Protein AF-A0A9D6VIW3-F1 (afdb_monomer_lite)

Foldseek 3Di:
DFDADPVRDDDDDFDDDAAKDKDKDWDADPVGDIDDIDPIDIDHHHPVPVPDDDDDDDDDDPPVPPRWFAWEKDFPPLEEEDEAQDKDKTKMWIDTDADFKWKWKDFQQPDDIDIDTHGDTTMDIDIDGHHDFDKGKMWMKMAGPVGHIYIDIGIYGYDYPPPPDPPPPVPVPDPDPDPPDDPPPPPPPPPPPPVVVVVVVCVVVVVVVVVVVVVVVVVVVVVVVVPDDDD

Secondary structure (DSSP, 8-state):
--PPPTTS------PPPSEEEEE----B-TTS-B-PPPPPEEEEE-GGGG--S--------------PPPPEEEESSSEEEEETTPEEEEEEEEE-SSPPEEEEEE-SSSPPPEEEEESS-EEEEEEEE-SS-EEEEEEEEEE-TT--EEEEEEEEEEEP-----------TT---------TTGGG---TT-HHHHHHHHHHHHHHHHHHHHHHHHHHHHHHHHHTS---

Radius of gyration: 35.15 Å; chains: 1; bounding box: 59×59×121 Å

Sequence (231 aa):
MTTCSSNGDFTINITLVPGENVLVAKTRDSVGQYGPDSVSVTIFLDSRAIETSQATPPQATVENKSSSKPMLIYIDPVQKGILIGQSITLDYEVDGSEPPYTIAIDWGDGTPTTLVKHDDEGDFSSSHIYDISGQRTVHISGIDSKGNRAYMQTIIVVHPQNPTGALVYASPEDNNCSEAGSTFSSYCFNSDSTLVKITEMAWPALIVATLMTVSFWVGEKMMLHQLKPRH

Structure (mmCIF, N/CA/C/O backbone):
data_AF-A0A9D6VIW3-F1
#
_entry.id   AF-A0A9D6VIW3-F1
#
loop_
_atom_site.group_PDB
_atom_site.id
_atom_site.type_symbol
_atom_site.label_atom_id
_atom_site.label_alt_id
_atom_site.label_comp_id
_atom_site.label_asym_id
_atom_site.label_entity_id
_atom_site.label_seq_id
_atom_site.pdbx_PDB_ins_code
_atom_site.Cartn_x
_atom_site.Cartn_y
_atom_site.Cartn_z
_atom_site.occupancy
_atom_site.B_iso_or_equiv
_atom_site.auth_seq_id
_atom_site.auth_comp_id
_atom_site.auth_asym_id
_atom_site.auth_atom_id
_atom_site.pdbx_PDB_model_num
ATOM 1 N N . MET A 1 1 ? -4.105 -5.165 -2.767 1.00 83.31 1 MET A N 1
ATOM 2 C CA . MET A 1 1 ? -3.498 -5.693 -4.012 1.00 83.31 1 MET A CA 1
ATOM 3 C C . MET A 1 1 ? -2.162 -6.346 -3.675 1.00 83.31 1 MET A C 1
ATOM 5 O O . MET A 1 1 ? -1.521 -5.903 -2.734 1.00 83.31 1 MET A O 1
ATOM 9 N N . THR A 1 2 ? -1.759 -7.393 -4.396 1.00 85.31 2 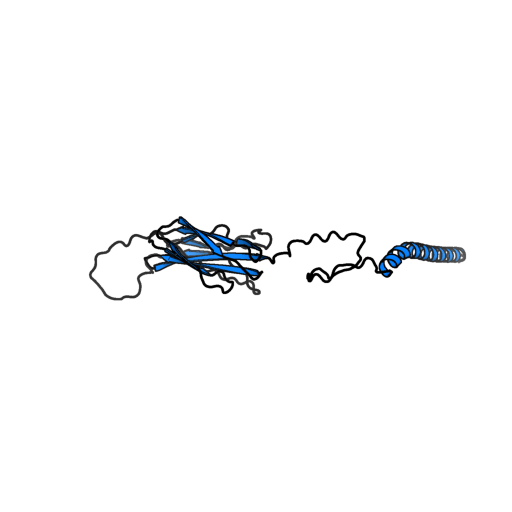THR A N 1
ATOM 10 C CA . THR A 1 2 ? -0.479 -8.098 -4.194 1.00 85.31 2 THR A CA 1
ATOM 11 C C . THR A 1 2 ? 0.044 -8.633 -5.532 1.00 85.31 2 THR A C 1
ATOM 13 O O . THR A 1 2 ? -0.717 -8.695 -6.502 1.00 85.31 2 THR A O 1
ATOM 16 N N . THR A 1 3 ? 1.326 -8.989 -5.606 1.00 85.38 3 THR A N 1
ATOM 17 C CA . THR A 1 3 ? 1.934 -9.608 -6.793 1.00 85.38 3 THR A CA 1
ATOM 18 C C . THR A 1 3 ? 1.858 -11.133 -6.709 1.00 85.38 3 THR A C 1
ATOM 20 O O . THR A 1 3 ? 1.899 -11.718 -5.628 1.00 85.38 3 THR A O 1
ATOM 23 N N . CYS A 1 4 ? 1.731 -11.796 -7.861 1.00 83.31 4 CYS A N 1
ATOM 24 C CA . CYS A 1 4 ? 1.801 -13.256 -7.924 1.00 83.31 4 CYS A CA 1
ATOM 25 C C . CYS A 1 4 ? 3.258 -13.717 -7.800 1.00 83.31 4 CYS A C 1
ATOM 27 O O . CYS A 1 4 ? 4.158 -13.138 -8.412 1.00 83.31 4 CYS A O 1
ATOM 29 N N . SER A 1 5 ? 3.482 -14.778 -7.032 1.00 83.19 5 SER A N 1
ATOM 30 C CA . SER A 1 5 ? 4.769 -15.471 -6.978 1.00 83.19 5 SER A CA 1
ATOM 31 C C . SER A 1 5 ? 5.075 -16.185 -8.301 1.00 83.19 5 SER A C 1
ATOM 33 O O . SER A 1 5 ? 4.190 -16.407 -9.130 1.00 83.19 5 SER A O 1
ATOM 35 N N . SER A 1 6 ? 6.328 -16.614 -8.488 1.00 81.94 6 SER A N 1
ATOM 36 C CA . SER A 1 6 ? 6.744 -17.410 -9.656 1.00 81.94 6 SER A CA 1
ATOM 37 C C . SER A 1 6 ? 5.972 -18.724 -9.807 1.00 81.94 6 SER A C 1
ATOM 39 O O . SER A 1 6 ? 5.895 -19.263 -10.906 1.00 81.94 6 SER A O 1
ATOM 41 N N . ASN A 1 7 ? 5.409 -19.232 -8.708 1.00 83.69 7 ASN A N 1
ATOM 42 C CA . ASN A 1 7 ? 4.642 -20.474 -8.670 1.00 83.69 7 ASN A CA 1
ATOM 43 C C . ASN A 1 7 ? 3.144 -20.252 -8.940 1.00 83.69 7 ASN A C 1
ATOM 45 O O . ASN A 1 7 ? 2.390 -21.216 -8.982 1.00 83.69 7 ASN A O 1
ATOM 49 N N . GLY A 1 8 ? 2.713 -18.999 -9.134 1.00 80.62 8 GLY A N 1
ATOM 50 C CA . GLY A 1 8 ? 1.310 -18.632 -9.349 1.00 80.62 8 GLY A CA 1
ATOM 51 C C . GLY A 1 8 ? 0.515 -18.365 -8.068 1.00 80.62 8 GLY A C 1
ATOM 52 O O . GLY A 1 8 ? -0.633 -17.938 -8.154 1.00 80.62 8 GLY A O 1
ATOM 53 N N . ASP A 1 9 ? 1.117 -18.551 -6.892 1.00 84.94 9 ASP A N 1
ATOM 54 C CA . ASP A 1 9 ? 0.465 -18.295 -5.605 1.00 84.94 9 ASP A CA 1
ATOM 55 C C . ASP A 1 9 ? 0.533 -16.812 -5.222 1.00 84.94 9 ASP A C 1
ATOM 57 O O . ASP A 1 9 ? 1.503 -16.122 -5.552 1.00 84.94 9 ASP A O 1
ATOM 61 N N . PHE A 1 10 ? -0.458 -16.333 -4.470 1.00 86.31 10 PHE A N 1
ATOM 62 C CA . PHE A 1 10 ? -0.491 -14.984 -3.911 1.00 86.31 10 PHE A CA 1
ATOM 63 C C . PHE A 1 10 ? -1.059 -14.991 -2.488 1.00 86.31 10 PHE A C 1
ATOM 65 O O . PHE A 1 10 ? -1.909 -15.813 -2.151 1.00 86.31 10 PHE A O 1
ATOM 72 N N . THR A 1 11 ? -0.625 -14.029 -1.672 1.00 85.38 11 THR A N 1
ATOM 73 C CA . THR A 1 11 ? -1.120 -13.839 -0.301 1.00 85.38 11 THR A CA 1
ATOM 74 C C . THR A 1 11 ? -1.518 -12.383 -0.104 1.00 85.38 11 THR A C 1
ATOM 76 O O . THR A 1 11 ? -0.761 -11.474 -0.456 1.00 85.38 11 THR A O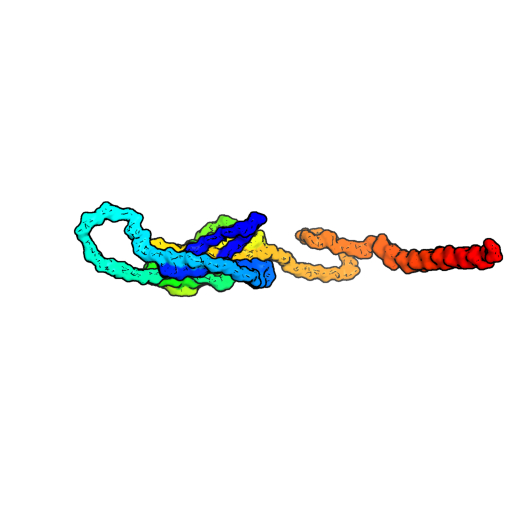 1
ATOM 79 N N . ILE A 1 12 ? -2.709 -12.167 0.453 1.00 86.56 12 ILE A N 1
ATOM 80 C CA . ILE A 1 12 ? -3.262 -10.852 0.783 1.00 86.56 12 ILE A CA 1
ATOM 81 C C . ILE A 1 12 ? -3.858 -10.904 2.187 1.00 86.56 12 ILE A C 1
ATOM 83 O O . ILE A 1 12 ? -4.547 -11.863 2.536 1.00 86.56 12 ILE A O 1
ATOM 87 N N . ASN A 1 13 ? -3.602 -9.867 2.979 1.00 85.06 13 ASN A N 1
ATOM 88 C CA . ASN A 1 13 ? -4.259 -9.700 4.269 1.00 85.06 13 ASN A CA 1
ATOM 89 C C . ASN A 1 13 ? -5.486 -8.811 4.072 1.00 85.06 13 ASN A C 1
ATOM 91 O O . ASN A 1 13 ? -5.377 -7.727 3.500 1.00 85.06 13 ASN A O 1
ATOM 95 N N . ILE A 1 14 ? -6.640 -9.275 4.547 1.00 85.25 14 ILE A N 1
ATOM 96 C CA . ILE A 1 14 ? -7.912 -8.556 4.460 1.00 85.25 14 ILE A CA 1
ATOM 97 C C . ILE A 1 14 ? -8.555 -8.466 5.840 1.00 85.25 14 ILE A C 1
ATOM 99 O O . ILE A 1 14 ? -8.425 -9.379 6.658 1.00 85.25 14 ILE A O 1
ATOM 103 N N . THR A 1 15 ? -9.274 -7.377 6.083 1.00 87.19 15 THR A N 1
ATOM 104 C CA . THR A 1 15 ? -10.152 -7.257 7.246 1.00 87.19 15 THR A CA 1
ATOM 105 C C . THR A 1 15 ? -11.528 -7.798 6.887 1.00 87.19 15 THR A C 1
ATOM 107 O O . THR A 1 15 ? -12.107 -7.405 5.878 1.00 87.19 15 THR A O 1
ATOM 110 N N . LEU A 1 16 ? -12.038 -8.713 7.710 1.00 86.19 16 LEU A N 1
ATOM 111 C CA . LEU A 1 16 ? -13.404 -9.217 7.602 1.00 86.19 16 LEU A CA 1
ATOM 112 C C . LEU A 1 16 ? -14.317 -8.401 8.512 1.00 86.19 16 LEU A C 1
ATOM 114 O O . LEU A 1 16 ? -13.936 -8.054 9.631 1.00 86.19 16 LEU A O 1
ATOM 118 N N . VAL A 1 17 ? -15.534 -8.143 8.049 1.00 86.50 17 VAL A N 1
ATOM 119 C CA . VAL A 1 17 ? -16.581 -7.513 8.856 1.00 86.50 17 VAL A CA 1
ATOM 120 C C . VAL A 1 17 ? -17.502 -8.580 9.456 1.00 86.50 17 VAL A C 1
ATOM 122 O O . VAL A 1 17 ? -17.648 -9.653 8.867 1.00 86.50 17 VAL A O 1
ATOM 125 N N . PRO A 1 18 ? -18.127 -8.349 10.625 1.00 85.06 18 PRO A N 1
ATOM 126 C CA . PRO A 1 18 ? -19.128 -9.272 11.150 1.00 85.06 18 PRO A CA 1
ATOM 127 C C . PRO A 1 18 ? -20.260 -9.524 10.148 1.00 85.06 18 PRO A C 1
ATOM 129 O O . PRO A 1 18 ? -20.746 -8.597 9.502 1.00 85.06 18 PRO A O 1
ATOM 132 N N . GLY A 1 19 ? -20.703 -10.776 10.053 1.00 86.31 19 GLY A N 1
ATOM 133 C CA . GLY A 1 19 ? -21.684 -11.220 9.068 1.00 86.31 19 GLY A CA 1
ATOM 134 C C . GLY A 1 19 ? -21.046 -11.843 7.827 1.00 86.31 19 GLY A C 1
ATOM 135 O O . GLY A 1 19 ? -19.998 -12.488 7.898 1.00 86.31 19 GLY A O 1
ATOM 136 N N . GLU A 1 20 ? -21.726 -11.713 6.690 1.00 90.56 20 GLU A N 1
ATOM 137 C CA . GLU A 1 20 ? -21.336 -12.343 5.429 1.00 90.56 20 GLU A CA 1
ATOM 138 C C . GLU A 1 20 ? -20.306 -11.496 4.666 1.00 90.56 20 GLU A C 1
ATOM 140 O O . GLU A 1 20 ? -20.560 -10.343 4.330 1.00 90.56 20 GLU A O 1
ATOM 145 N N . ASN A 1 21 ? -19.153 -12.091 4.356 1.00 90.81 21 ASN A N 1
ATOM 146 C CA . ASN A 1 21 ? -18.096 -11.501 3.540 1.00 90.81 21 ASN A CA 1
ATOM 147 C C . ASN A 1 21 ? -17.953 -12.319 2.260 1.00 90.81 21 ASN A C 1
ATOM 149 O O . ASN A 1 21 ? -17.641 -13.509 2.320 1.00 90.81 21 ASN A O 1
ATOM 153 N N . VAL A 1 22 ? -18.134 -11.688 1.104 1.00 93.44 22 VAL A N 1
ATOM 154 C CA . VAL A 1 22 ? -17.946 -12.336 -0.198 1.00 93.44 22 VAL A CA 1
ATOM 155 C C . VAL A 1 22 ? -16.615 -11.891 -0.781 1.00 93.44 22 VAL A C 1
ATOM 157 O O . VAL A 1 22 ? -16.414 -10.718 -1.086 1.00 93.44 22 VAL A O 1
ATOM 160 N N . LEU A 1 23 ? -15.694 -12.835 -0.933 1.00 91.69 23 LEU A N 1
ATOM 161 C CA . LEU A 1 23 ? -14.353 -12.587 -1.440 1.00 91.69 23 LEU A CA 1
ATOM 162 C C . LEU A 1 23 ? -14.280 -12.952 -2.918 1.00 91.69 23 LEU A C 1
ATOM 164 O O . LEU A 1 23 ? -14.568 -14.087 -3.297 1.00 91.69 23 LEU A O 1
ATOM 168 N N . VAL A 1 24 ? -13.854 -11.997 -3.740 1.00 91.81 24 VAL A N 1
ATOM 169 C CA . VAL A 1 24 ? -13.616 -12.184 -5.174 1.00 91.81 24 VAL A CA 1
ATOM 170 C C . VAL A 1 24 ? -12.212 -11.691 -5.486 1.00 91.81 24 VAL A C 1
ATOM 172 O O . VAL A 1 24 ? -11.888 -10.526 -5.255 1.00 91.81 24 VAL A O 1
ATOM 175 N N . ALA A 1 25 ? -11.368 -12.573 -6.011 1.00 89.38 25 ALA A N 1
ATOM 176 C CA . ALA A 1 25 ? -10.050 -12.196 -6.485 1.00 89.38 25 ALA A CA 1
ATOM 177 C C . ALA A 1 25 ? -10.151 -11.694 -7.928 1.00 89.38 25 ALA A C 1
ATOM 179 O O . ALA A 1 25 ? -10.784 -12.323 -8.779 1.00 89.38 25 ALA A O 1
ATOM 180 N N . LYS A 1 26 ? -9.498 -10.563 -8.199 1.00 89.19 26 LYS A N 1
ATOM 181 C CA . LYS A 1 26 ? -9.384 -9.979 -9.537 1.00 89.19 26 LYS A CA 1
ATOM 182 C C . LYS A 1 26 ? -7.920 -9.881 -9.914 1.00 89.19 26 LYS A C 1
ATOM 184 O O . LYS A 1 26 ? -7.107 -9.401 -9.124 1.00 89.19 26 LYS A O 1
ATOM 189 N N . THR A 1 27 ? -7.588 -10.320 -11.119 1.00 88.81 27 THR A N 1
ATOM 190 C CA . THR A 1 27 ? -6.246 -10.165 -11.677 1.00 88.81 27 THR A CA 1
ATOM 191 C C . THR A 1 27 ? -6.193 -8.925 -12.553 1.00 88.81 27 THR A C 1
ATOM 193 O O . THR A 1 27 ? -7.200 -8.500 -13.123 1.00 88.81 27 THR A O 1
ATOM 196 N N . ARG A 1 28 ? -5.010 -8.323 -12.643 1.00 84.81 28 ARG A N 1
ATOM 197 C CA . ARG A 1 28 ? -4.750 -7.182 -13.513 1.00 84.81 28 ARG A CA 1
ATOM 198 C C . ARG A 1 28 ? -3.424 -7.393 -14.222 1.00 84.81 28 ARG A C 1
ATOM 200 O O . ARG A 1 28 ? -2.464 -7.819 -13.581 1.00 84.81 28 ARG A O 1
ATOM 207 N N . ASP A 1 29 ? -3.379 -7.119 -15.519 1.00 82.38 29 ASP A N 1
ATOM 208 C CA . ASP A 1 29 ? -2.135 -7.171 -16.286 1.00 82.38 29 ASP A CA 1
ATOM 209 C C . ASP A 1 29 ? -1.306 -5.879 -16.142 1.00 82.38 29 ASP A C 1
ATOM 211 O O . ASP A 1 29 ? -1.707 -4.910 -15.489 1.00 82.38 29 ASP A O 1
ATOM 215 N N . SER A 1 30 ? -0.122 -5.860 -16.758 1.00 75.00 30 SER A N 1
ATOM 216 C CA . SER A 1 30 ? 0.783 -4.702 -16.756 1.00 75.00 30 SER A CA 1
ATOM 217 C C . SER A 1 30 ? 0.245 -3.489 -17.523 1.00 75.00 30 SER A C 1
ATOM 219 O O . SER A 1 30 ? 0.796 -2.398 -17.388 1.00 75.00 30 SER A O 1
ATOM 221 N N . VAL A 1 31 ? -0.822 -3.663 -18.307 1.00 77.62 31 VAL A N 1
ATOM 222 C CA . VAL A 1 31 ? -1.500 -2.611 -19.078 1.00 77.62 31 VAL A CA 1
ATOM 223 C C . VAL A 1 31 ? -2.739 -2.095 -18.325 1.00 77.62 31 VAL A C 1
ATOM 225 O O . VAL A 1 31 ? -3.428 -1.189 -18.787 1.00 77.62 31 VAL A O 1
ATOM 228 N N . GLY A 1 32 ? -3.017 -2.631 -17.133 1.00 76.81 32 GLY A N 1
ATOM 229 C CA . GLY A 1 32 ? -4.138 -2.229 -16.294 1.00 76.81 32 GLY A CA 1
ATOM 230 C C . GLY A 1 32 ? -5.476 -2.863 -16.684 1.00 76.81 32 GLY A C 1
ATOM 231 O O . GLY A 1 32 ? -6.522 -2.425 -16.192 1.00 76.81 32 GLY A O 1
ATOM 232 N N . GLN A 1 33 ? -5.471 -3.884 -17.538 1.00 85.19 33 GLN A N 1
ATOM 233 C CA . GLN A 1 33 ? -6.676 -4.605 -17.932 1.00 85.19 33 GLN A CA 1
ATOM 234 C C . GLN A 1 33 ? -7.002 -5.669 -16.886 1.00 85.19 33 GLN A C 1
ATOM 236 O O . GLN A 1 33 ? -6.121 -6.401 -16.429 1.00 85.19 33 GLN A O 1
ATOM 241 N N . TYR A 1 34 ? -8.270 -5.730 -16.481 1.00 88.44 34 TYR A N 1
ATOM 242 C CA . TYR A 1 34 ? -8.742 -6.745 -15.546 1.00 88.44 34 TYR A CA 1
ATOM 243 C C . TYR A 1 34 ? -8.974 -8.072 -16.264 1.00 88.44 34 TYR A C 1
ATOM 245 O O . TYR A 1 34 ? -9.565 -8.113 -17.344 1.00 88.44 34 TYR A O 1
ATOM 253 N N . GLY A 1 35 ? -8.516 -9.151 -15.637 1.00 87.44 35 GLY A N 1
ATOM 254 C CA . GLY A 1 35 ? -8.869 -10.506 -16.030 1.00 87.44 35 GLY A CA 1
ATOM 255 C C . GLY A 1 35 ? -10.275 -10.894 -15.556 1.00 87.44 35 GLY A C 1
ATOM 256 O O . GLY A 1 35 ? -10.969 -10.094 -14.924 1.00 87.44 35 GLY A O 1
ATOM 257 N N . PRO A 1 36 ? -10.708 -12.130 -15.847 1.00 91.94 36 PRO A N 1
ATOM 258 C CA . PRO A 1 36 ? -11.952 -12.654 -15.301 1.00 91.94 36 PRO A CA 1
ATOM 259 C C . PRO A 1 36 ? -11.899 -12.711 -13.766 1.00 91.94 36 PRO A C 1
ATOM 261 O O . PRO A 1 36 ? -10.863 -13.037 -13.181 1.00 91.94 36 PRO A O 1
ATOM 264 N N . ASP A 1 37 ? -13.032 -12.419 -13.129 1.00 93.62 37 ASP A N 1
ATOM 265 C CA . ASP A 1 37 ? -13.206 -12.557 -11.683 1.00 93.62 37 ASP A CA 1
ATOM 266 C C . ASP A 1 37 ? -13.089 -14.038 -11.269 1.00 93.62 37 ASP A C 1
ATOM 268 O O . ASP A 1 37 ? -13.501 -14.946 -11.999 1.00 93.62 37 ASP A O 1
ATOM 272 N N . SER A 1 38 ? -12.528 -14.295 -10.085 1.00 90.88 38 SER A N 1
ATOM 273 C CA . SER A 1 38 ? -12.482 -15.646 -9.526 1.00 90.88 38 SER A CA 1
ATOM 274 C C . SER A 1 38 ? -13.871 -16.153 -9.137 1.00 90.88 38 SER A C 1
ATOM 276 O O . SER A 1 38 ? -14.834 -15.396 -9.010 1.00 90.88 38 SER A O 1
ATOM 278 N N . VAL A 1 39 ? -13.955 -17.449 -8.826 1.00 92.69 39 VAL A N 1
ATOM 279 C CA . VAL A 1 39 ? -15.083 -17.964 -8.043 1.00 92.69 39 VAL A CA 1
ATOM 280 C C . VAL A 1 39 ? -15.115 -17.232 -6.699 1.00 92.69 39 VAL A C 1
ATOM 282 O O . VAL A 1 39 ? -14.066 -17.017 -6.083 1.00 92.69 39 VAL A O 1
ATOM 285 N N . SER A 1 40 ? -16.307 -16.827 -6.270 1.00 92.62 40 SER A N 1
ATOM 286 C CA . SER A 1 40 ? -16.507 -16.153 -4.994 1.00 92.62 40 SER A CA 1
ATOM 287 C C . SER A 1 40 ? -16.368 -17.130 -3.829 1.00 92.62 40 SER A C 1
ATOM 289 O O . SER A 1 40 ? -16.943 -18.220 -3.858 1.00 92.62 40 SER A O 1
ATOM 291 N N . VAL A 1 41 ? -15.667 -16.715 -2.778 1.00 92.12 41 VAL A N 1
ATOM 292 C CA . VAL A 1 41 ? -15.593 -17.441 -1.507 1.00 92.12 41 VAL A CA 1
ATOM 293 C C . VAL A 1 41 ? -16.360 -16.654 -0.457 1.00 92.12 41 VAL A C 1
ATOM 295 O O . VAL A 1 41 ? -16.012 -15.512 -0.170 1.00 92.12 41 VAL A O 1
ATOM 298 N N . THR A 1 42 ? -17.389 -17.258 0.126 1.00 92.19 42 THR A N 1
ATOM 299 C CA . THR A 1 42 ? -18.174 -16.624 1.190 1.00 92.19 42 THR A CA 1
ATOM 300 C C . THR A 1 42 ? -17.656 -17.057 2.554 1.00 92.19 42 THR A C 1
ATOM 302 O O . THR A 1 42 ? -17.564 -18.251 2.841 1.00 92.19 42 THR A O 1
ATOM 305 N N . ILE A 1 43 ? -17.336 -16.086 3.406 1.00 90.94 43 ILE A N 1
ATOM 306 C CA . ILE A 1 43 ? -16.900 -16.292 4.786 1.00 90.94 43 ILE A CA 1
ATOM 307 C C . ILE A 1 43 ? -17.889 -15.594 5.711 1.00 90.94 43 ILE A C 1
ATOM 309 O O . ILE A 1 43 ? -18.154 -14.403 5.560 1.00 90.94 43 ILE A O 1
ATOM 313 N N . PHE A 1 44 ? -18.414 -16.325 6.690 1.00 89.81 44 PHE A N 1
ATOM 314 C CA . PHE A 1 44 ? -19.275 -15.757 7.718 1.00 89.81 44 PHE A CA 1
ATOM 315 C C . PHE A 1 44 ? -18.489 -15.558 9.013 1.00 89.81 44 PHE A C 1
ATOM 317 O O . PHE A 1 44 ? -17.935 -16.518 9.551 1.00 89.81 44 PHE A O 1
ATOM 324 N N . LEU A 1 45 ? -18.442 -14.322 9.511 1.00 85.69 45 LEU A N 1
ATOM 325 C CA . LEU A 1 45 ? -17.803 -13.985 10.779 1.00 85.69 45 LEU A CA 1
ATOM 326 C C . LEU A 1 45 ? -18.869 -13.747 11.854 1.00 85.69 45 LEU A C 1
ATOM 328 O O . LEU A 1 45 ? -19.637 -12.789 11.773 1.00 85.69 45 LEU A O 1
ATOM 332 N N . ASP A 1 46 ? -18.898 -14.603 12.875 1.00 79.62 46 ASP A N 1
ATOM 333 C CA . ASP A 1 46 ? -19.779 -14.429 14.033 1.00 79.62 46 ASP A CA 1
ATOM 334 C C . ASP A 1 46 ? -19.198 -13.380 14.998 1.00 79.62 46 ASP A C 1
ATOM 336 O O . ASP A 1 46 ? -18.072 -13.510 15.484 1.00 79.62 46 ASP A O 1
ATOM 340 N N . SER A 1 47 ? -19.983 -12.347 15.309 1.00 66.12 47 SER A N 1
ATOM 341 C CA . SER A 1 47 ? -19.626 -11.292 16.264 1.00 66.12 47 SER A CA 1
ATOM 342 C C . SER A 1 47 ? -19.563 -11.777 17.716 1.00 66.12 47 SER A C 1
ATOM 344 O O . SER A 1 47 ? -19.007 -11.083 18.567 1.00 66.12 47 SER A O 1
ATOM 346 N N . ARG A 1 48 ? -20.089 -12.970 18.022 1.00 59.22 48 ARG A N 1
ATOM 347 C CA . ARG A 1 48 ? -20.109 -13.542 19.377 1.00 59.22 48 ARG A CA 1
ATOM 348 C C . ARG A 1 48 ? -18.810 -14.273 19.760 1.00 59.22 48 ARG A C 1
ATOM 350 O O . ARG A 1 48 ? -18.610 -14.572 20.933 1.00 59.22 48 ARG A O 1
ATOM 357 N N . ALA A 1 49 ? -17.908 -14.534 18.808 1.00 47.47 49 ALA A N 1
ATOM 358 C CA . ALA A 1 49 ? -16.707 -15.353 19.021 1.00 47.47 49 ALA A CA 1
ATOM 359 C C . ALA A 1 49 ? -15.452 -14.591 19.507 1.00 47.47 49 ALA A C 1
ATOM 361 O O . ALA A 1 49 ? -14.429 -15.220 19.765 1.00 47.47 49 ALA A O 1
ATOM 362 N N . ILE A 1 50 ? -15.496 -13.261 19.666 1.00 49.75 50 ILE A N 1
ATOM 363 C CA . ILE A 1 50 ? -14.335 -12.486 20.164 1.00 49.75 50 ILE A CA 1
ATOM 364 C C . ILE A 1 50 ? -14.227 -12.535 21.708 1.00 49.75 50 ILE A C 1
ATOM 366 O O . ILE A 1 50 ? -13.194 -12.194 22.279 1.00 49.75 50 ILE A O 1
ATOM 370 N N . GLU A 1 51 ? -15.238 -13.058 22.408 1.00 50.50 51 GLU A N 1
ATOM 371 C CA . GLU A 1 51 ? -15.259 -13.164 23.874 1.00 50.50 51 GLU A CA 1
ATOM 372 C C . GLU A 1 51 ? -15.006 -14.593 24.378 1.00 50.50 51 GLU A C 1
ATOM 374 O O . GLU A 1 51 ? -15.822 -15.167 25.093 1.00 50.50 51 GLU A O 1
ATOM 379 N N . THR A 1 52 ? -13.863 -15.203 24.054 1.00 41.31 52 THR A N 1
ATOM 380 C CA . THR A 1 52 ? -13.448 -16.435 24.752 1.00 41.31 52 THR A CA 1
ATOM 381 C C . THR A 1 52 ? -11.968 -16.435 25.097 1.00 41.31 52 THR A C 1
ATOM 383 O O . THR A 1 52 ? -11.149 -16.940 24.333 1.00 41.31 52 THR A O 1
ATOM 386 N N . SER A 1 53 ? -11.636 -15.904 26.281 1.00 41.78 53 SER A N 1
ATOM 387 C CA . SER A 1 53 ? -10.730 -16.537 27.260 1.00 41.78 53 SER A CA 1
ATOM 388 C C . SER A 1 53 ? -10.631 -15.704 28.546 1.00 41.78 53 SER A C 1
ATOM 390 O O . SER A 1 53 ? -9.599 -15.109 28.829 1.00 41.78 53 SER A O 1
ATOM 392 N N . GLN A 1 54 ? -11.684 -15.691 29.364 1.00 39.62 54 GLN A N 1
ATOM 393 C CA . GLN A 1 54 ? -11.522 -15.585 30.818 1.00 39.62 54 GLN A CA 1
ATOM 394 C C . GLN A 1 54 ? -12.736 -16.219 31.500 1.00 39.62 54 GLN A C 1
ATOM 396 O O . GLN A 1 54 ? -13.848 -15.702 31.473 1.00 39.62 54 GLN A O 1
ATOM 401 N N . ALA A 1 55 ? -12.515 -17.415 32.038 1.00 44.47 55 ALA A N 1
ATOM 402 C CA . ALA A 1 55 ? -13.520 -18.199 32.729 1.00 44.47 55 ALA A CA 1
ATOM 403 C C . ALA A 1 55 ? -13.689 -17.707 34.173 1.00 44.47 55 ALA A C 1
ATOM 405 O O . ALA A 1 55 ? -12.859 -18.022 35.024 1.00 44.47 55 ALA A O 1
ATOM 406 N N . THR A 1 56 ? -14.801 -17.021 34.452 1.00 35.41 56 THR A N 1
ATOM 407 C CA . THR A 1 56 ? -15.397 -16.944 35.799 1.00 35.41 56 THR A CA 1
ATOM 408 C C . THR A 1 56 ? -16.888 -16.568 35.715 1.00 35.41 56 THR A C 1
ATOM 410 O O . THR A 1 56 ? -17.206 -15.548 35.109 1.00 35.41 56 THR A O 1
ATOM 413 N N . PRO A 1 57 ? -17.825 -17.327 36.323 1.00 51.06 57 PRO A N 1
ATOM 414 C CA . PRO A 1 57 ? -19.225 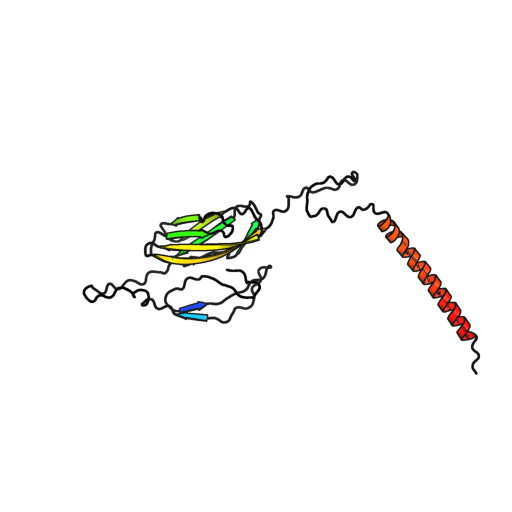-16.907 36.480 1.00 51.06 57 PRO A CA 1
ATOM 415 C C . PRO A 1 57 ? -19.575 -16.548 37.946 1.00 51.06 57 PRO A C 1
ATOM 417 O O . PRO A 1 57 ? -18.902 -17.033 38.857 1.00 51.06 57 PRO A O 1
ATOM 420 N N . PRO A 1 58 ? -20.711 -15.873 38.236 1.00 58.94 58 PRO A N 1
ATOM 421 C CA . PRO A 1 58 ? -21.417 -14.870 37.432 1.00 58.94 58 PRO A CA 1
ATOM 422 C C . PRO A 1 58 ? -21.931 -13.689 38.293 1.00 58.94 58 PRO A C 1
ATOM 424 O O . PRO A 1 58 ? -22.776 -13.892 39.159 1.00 58.94 58 PRO A O 1
ATOM 427 N N . GLN A 1 59 ? -21.533 -12.442 38.019 1.00 40.97 59 GLN A N 1
ATOM 428 C CA . GLN A 1 59 ? -22.373 -11.286 38.378 1.00 40.97 59 GLN A CA 1
ATOM 429 C C . GLN A 1 59 ? -21.948 -10.022 37.627 1.00 40.97 59 GLN A C 1
ATOM 431 O O . GLN A 1 59 ? -21.113 -9.265 38.104 1.00 40.97 59 GLN A O 1
ATOM 436 N N . ALA A 1 60 ? -22.539 -9.777 36.461 1.00 41.72 60 ALA A N 1
ATOM 437 C CA . ALA A 1 60 ? -22.689 -8.430 35.922 1.00 41.72 60 ALA A CA 1
ATOM 438 C C . ALA A 1 60 ? -23.749 -8.451 34.821 1.00 41.72 60 ALA A C 1
ATOM 440 O O . ALA A 1 60 ? -23.835 -9.383 34.025 1.00 41.72 60 ALA A O 1
ATOM 441 N N . THR A 1 61 ? -24.584 -7.425 34.862 1.00 38.59 61 THR A N 1
ATOM 442 C CA . THR A 1 61 ? -25.573 -7.009 33.874 1.00 38.59 61 THR A CA 1
ATOM 443 C C . THR A 1 61 ? -25.138 -7.273 32.437 1.00 38.59 61 THR A C 1
ATOM 445 O O . THR A 1 61 ? -24.019 -6.951 32.052 1.00 38.59 61 THR A O 1
ATOM 448 N N . VAL A 1 62 ? -26.061 -7.815 31.640 1.00 39.88 62 VAL A N 1
ATOM 449 C CA . VAL A 1 62 ? -25.955 -7.877 30.181 1.00 39.88 62 VAL A CA 1
ATOM 450 C C . VAL A 1 62 ? -25.982 -6.438 29.660 1.00 39.88 62 VAL A C 1
ATOM 452 O O . VAL A 1 62 ? -27.032 -5.918 29.292 1.00 39.88 62 VAL A O 1
ATOM 455 N N . GLU A 1 63 ? -24.838 -5.756 29.687 1.00 43.44 63 GLU A N 1
ATOM 456 C CA . GLU A 1 63 ? -24.620 -4.627 28.798 1.00 43.44 63 GLU A CA 1
ATOM 457 C C . GLU A 1 63 ? -24.558 -5.215 27.397 1.00 43.44 63 GLU A C 1
ATOM 459 O O . GLU A 1 63 ? -23.636 -5.942 27.029 1.00 43.44 63 GLU A O 1
ATOM 464 N N . ASN A 1 64 ? -25.622 -4.967 26.642 1.00 43.84 64 ASN A N 1
ATOM 465 C CA . ASN A 1 64 ? -25.696 -5.258 25.228 1.00 43.84 64 ASN A CA 1
ATOM 466 C C . ASN A 1 64 ? -24.612 -4.411 24.548 1.00 43.84 64 ASN A C 1
ATOM 468 O O . ASN A 1 64 ? -24.852 -3.250 24.217 1.00 43.84 64 ASN A O 1
ATOM 472 N N . LYS A 1 65 ? -23.393 -4.957 24.450 1.00 49.06 65 LYS A N 1
ATOM 473 C CA . LYS A 1 65 ? -22.243 -4.326 23.807 1.00 49.06 65 LYS A CA 1
ATOM 474 C C . LYS A 1 65 ? -22.644 -4.060 22.366 1.00 49.06 65 LYS A C 1
ATOM 476 O O . LYS A 1 65 ? -22.722 -4.975 21.548 1.00 49.06 65 LYS A O 1
ATOM 481 N N . SER A 1 66 ? -23.016 -2.805 22.126 1.00 49.75 66 SER A N 1
ATOM 482 C CA . SER A 1 66 ? -23.434 -2.292 20.833 1.00 49.75 66 SER A CA 1
ATOM 483 C C . SER A 1 66 ? -22.429 -2.767 19.798 1.00 49.75 66 SER A C 1
ATOM 485 O O . SER A 1 66 ? -21.229 -2.589 19.991 1.00 49.75 66 SER A O 1
ATOM 487 N N . SER A 1 67 ? -22.925 -3.413 18.745 1.00 56.56 67 SER A N 1
ATOM 488 C CA . SER A 1 67 ? -22.137 -3.802 17.581 1.00 56.56 67 SER A CA 1
ATOM 489 C C . SER A 1 67 ? -21.455 -2.547 17.035 1.00 56.56 67 SER A C 1
ATOM 491 O O . SER A 1 67 ? -22.081 -1.773 16.315 1.00 56.56 67 SER A O 1
ATOM 493 N N . SER A 1 68 ? -20.214 -2.292 17.451 1.00 70.00 68 SER A N 1
ATOM 494 C CA . SER A 1 68 ? -19.441 -1.135 17.013 1.00 70.00 68 SER A CA 1
ATOM 495 C C . SER A 1 68 ? -19.125 -1.312 15.533 1.00 70.00 68 SER A C 1
ATOM 497 O O . SER A 1 68 ? -18.801 -2.420 15.095 1.00 70.00 68 SER A O 1
ATOM 499 N N . LYS A 1 69 ? -19.245 -0.233 14.758 1.00 83.31 69 LYS A N 1
ATOM 500 C CA . LYS A 1 69 ? -18.866 -0.209 13.343 1.00 83.31 69 LYS A CA 1
ATOM 501 C C . LYS A 1 69 ? -17.417 -0.716 13.230 1.00 83.31 69 LYS A C 1
ATOM 503 O O . LYS A 1 69 ? -16.562 -0.205 13.958 1.00 83.31 69 LYS A O 1
ATOM 508 N N . PRO A 1 70 ? -17.130 -1.739 12.404 1.00 86.06 70 PRO A N 1
ATOM 509 C CA . PRO A 1 70 ? -15.772 -2.250 12.269 1.00 86.06 70 PRO A CA 1
ATOM 510 C C . PRO A 1 70 ? -14.862 -1.169 11.681 1.00 86.06 70 PRO A C 1
ATOM 512 O O . PRO A 1 70 ? -15.310 -0.362 10.871 1.00 86.06 70 PRO A O 1
ATOM 515 N N . MET A 1 71 ? -13.587 -1.177 12.072 1.00 90.94 71 MET A N 1
ATOM 516 C CA . MET A 1 71 ? -12.585 -0.314 11.455 1.00 90.94 71 MET A CA 1
ATOM 517 C C . MET A 1 71 ? -12.245 -0.842 10.059 1.00 90.94 71 MET A C 1
ATOM 519 O O . MET A 1 71 ? -11.870 -2.008 9.905 1.00 90.94 71 MET A O 1
ATOM 523 N N . LEU A 1 72 ? -12.331 0.023 9.058 1.00 93.69 72 LEU A N 1
ATOM 524 C CA . LEU A 1 72 ? -11.955 -0.239 7.678 1.00 93.69 72 LEU A CA 1
ATOM 525 C C . LEU A 1 72 ? -11.015 0.863 7.190 1.00 93.69 72 LEU A C 1
ATOM 527 O O . LEU A 1 72 ? -11.018 1.988 7.688 1.00 93.69 72 LEU A O 1
ATOM 531 N N . ILE A 1 73 ? -10.161 0.501 6.240 1.00 95.12 73 ILE A N 1
ATOM 532 C CA . ILE A 1 73 ? -9.285 1.437 5.541 1.00 95.12 73 ILE A CA 1
ATOM 533 C C . ILE A 1 73 ? -9.577 1.253 4.062 1.00 95.12 73 ILE A C 1
ATOM 535 O O . ILE A 1 73 ? -9.593 0.110 3.595 1.00 95.12 73 ILE A O 1
ATOM 539 N N . TYR A 1 74 ? -9.801 2.350 3.347 1.00 94.38 74 TYR A N 1
ATOM 540 C CA . TYR A 1 74 ? -10.002 2.352 1.903 1.00 94.38 74 TYR A CA 1
ATOM 541 C C . TYR A 1 74 ? -8.878 3.102 1.194 1.00 94.38 74 TYR A C 1
ATOM 543 O O . TYR A 1 74 ? -8.271 4.017 1.746 1.00 94.38 74 TYR A O 1
ATOM 551 N N . ILE A 1 75 ? -8.584 2.690 -0.038 1.00 93.94 75 ILE A N 1
ATOM 552 C CA . ILE A 1 75 ? -7.582 3.329 -0.889 1.00 93.94 75 ILE A CA 1
ATOM 553 C C . ILE A 1 75 ? -8.060 3.344 -2.331 1.00 93.94 75 ILE A C 1
ATOM 555 O O . ILE A 1 75 ? -8.486 2.317 -2.868 1.00 93.94 75 ILE A O 1
ATOM 559 N N . ASP A 1 76 ? -7.912 4.495 -2.970 1.00 88.50 76 ASP A N 1
ATOM 560 C CA . ASP A 1 76 ? -8.127 4.672 -4.398 1.00 88.50 76 ASP A CA 1
ATOM 561 C C . ASP A 1 76 ? -7.089 5.677 -4.932 1.00 88.50 76 ASP A C 1
ATOM 563 O O . ASP A 1 76 ? -7.016 6.798 -4.429 1.00 88.50 76 ASP A O 1
ATOM 567 N N . PRO A 1 77 ? -6.236 5.315 -5.909 1.00 88.12 77 PRO A N 1
ATOM 568 C CA . PRO A 1 77 ? -6.150 4.030 -6.601 1.00 88.12 77 PRO A CA 1
ATOM 569 C C . PRO A 1 77 ? -5.370 2.952 -5.834 1.00 88.12 77 PRO A C 1
ATOM 571 O O . PRO A 1 77 ? -4.364 3.206 -5.174 1.00 88.12 77 PRO A O 1
ATOM 574 N N . VAL A 1 78 ? -5.760 1.689 -6.042 1.00 86.06 78 VAL A N 1
ATOM 575 C CA . VAL A 1 78 ? -5.078 0.489 -5.500 1.00 86.06 78 VAL A CA 1
ATOM 576 C C . VAL A 1 78 ? -3.712 0.186 -6.145 1.00 86.06 78 VAL A C 1
ATOM 578 O O . VAL A 1 78 ? -3.059 -0.798 -5.788 1.00 86.06 78 VAL A O 1
ATOM 581 N N . GLN A 1 79 ? -3.299 0.996 -7.125 1.00 89.06 79 GLN A N 1
ATOM 582 C CA . GLN A 1 79 ? -1.991 0.945 -7.770 1.00 89.06 79 GLN A CA 1
ATOM 583 C C . GLN A 1 79 ? -1.611 2.329 -8.304 1.00 89.06 79 GLN A C 1
ATOM 585 O O . GLN A 1 79 ? -2.420 2.977 -8.970 1.00 89.06 79 GLN A O 1
ATOM 590 N N . LYS A 1 80 ? -0.363 2.762 -8.087 1.00 90.50 80 LYS A N 1
ATOM 591 C CA . LYS A 1 80 ? 0.135 4.058 -8.582 1.00 90.50 80 LYS A CA 1
ATOM 592 C C . LYS A 1 80 ? 1.558 3.944 -9.126 1.00 90.50 80 LYS A C 1
ATOM 594 O O . LYS A 1 80 ? 2.377 3.202 -8.591 1.00 90.50 80 LYS A O 1
ATOM 599 N N . GLY A 1 81 ? 1.839 4.655 -10.216 1.00 90.44 81 GLY A N 1
ATOM 600 C CA . GLY A 1 81 ? 3.154 4.695 -10.858 1.00 90.44 81 GLY A CA 1
ATOM 601 C C . GLY A 1 81 ? 3.842 6.041 -10.644 1.00 90.44 81 GLY A C 1
ATOM 602 O O . GLY A 1 81 ? 3.195 7.075 -10.796 1.00 90.44 81 GLY A O 1
ATOM 603 N N . ILE A 1 82 ? 5.134 6.028 -10.312 1.00 93.06 82 ILE A N 1
ATOM 604 C CA . ILE A 1 82 ? 5.960 7.234 -10.120 1.00 93.06 82 ILE A CA 1
ATOM 605 C C . ILE A 1 82 ? 7.362 7.053 -10.714 1.00 93.06 82 ILE A C 1
ATOM 607 O O . ILE A 1 82 ? 7.743 5.940 -11.089 1.00 93.06 82 ILE A O 1
ATOM 611 N N . LEU A 1 83 ? 8.137 8.136 -10.773 1.00 93.38 83 LEU A N 1
ATOM 612 C CA . LEU A 1 83 ? 9.577 8.111 -11.059 1.00 93.38 83 LEU A CA 1
ATOM 613 C C . LEU A 1 83 ? 10.395 8.101 -9.756 1.00 93.38 83 LEU A C 1
ATOM 615 O O . LEU A 1 83 ? 9.928 8.598 -8.731 1.00 93.38 83 LEU A O 1
ATOM 619 N N . ILE A 1 84 ? 11.625 7.573 -9.782 1.00 93.81 84 ILE A N 1
ATOM 620 C CA . ILE A 1 84 ? 12.544 7.699 -8.633 1.00 93.81 84 ILE A CA 1
ATOM 621 C C . ILE A 1 84 ? 12.772 9.172 -8.267 1.00 93.81 84 ILE A C 1
ATOM 623 O O . ILE A 1 84 ? 12.833 10.035 -9.143 1.00 93.81 84 ILE A O 1
ATOM 627 N N . GLY A 1 85 ? 12.881 9.459 -6.970 1.00 90.94 85 GLY A N 1
ATOM 628 C CA . GLY A 1 85 ? 13.027 10.823 -6.450 1.00 90.94 85 GLY A CA 1
ATOM 629 C C . GLY A 1 85 ? 11.750 11.677 -6.496 1.00 90.94 85 GLY A C 1
ATOM 630 O O . GLY A 1 85 ? 11.740 12.780 -5.951 1.00 90.94 85 GLY A O 1
ATOM 631 N N . GLN A 1 86 ? 10.659 11.192 -7.101 1.00 92.94 86 GLN A N 1
ATOM 632 C CA . GLN A 1 86 ? 9.357 11.854 -7.042 1.00 92.94 86 GLN A CA 1
ATOM 633 C C . GLN A 1 86 ? 8.674 11.560 -5.699 1.00 92.94 86 GLN A C 1
ATOM 635 O O . GLN A 1 86 ? 8.620 10.410 -5.263 1.00 92.94 86 GLN A O 1
ATOM 640 N N . SER A 1 87 ? 8.102 12.593 -5.072 1.00 94.19 87 SER A N 1
ATOM 641 C CA . SER A 1 87 ? 7.240 12.416 -3.899 1.00 94.19 87 SER A CA 1
ATOM 642 C C . SER A 1 87 ? 5.909 11.796 -4.314 1.00 94.19 87 SER A C 1
ATOM 644 O O . SER A 1 87 ? 5.172 12.366 -5.124 1.00 94.19 87 SER A O 1
ATOM 646 N N . ILE A 1 88 ? 5.611 10.618 -3.775 1.00 94.69 88 ILE A N 1
ATOM 647 C CA . ILE A 1 88 ? 4.313 9.966 -3.891 1.00 94.69 88 ILE A CA 1
ATOM 648 C C . ILE A 1 88 ? 3.431 10.406 -2.731 1.00 94.69 88 ILE A C 1
ATOM 650 O O . ILE A 1 88 ? 3.830 10.283 -1.582 1.00 94.69 88 ILE A O 1
ATOM 654 N N . THR A 1 89 ? 2.215 10.854 -3.032 1.00 95.62 89 THR A N 1
ATOM 655 C CA . THR A 1 89 ? 1.147 11.024 -2.040 1.00 95.62 89 THR A CA 1
ATOM 656 C C . THR A 1 89 ? 0.187 9.845 -2.127 1.00 95.62 89 THR A C 1
ATOM 658 O O . THR A 1 89 ? -0.285 9.495 -3.217 1.00 95.62 89 THR A O 1
ATOM 661 N N . LEU A 1 90 ? -0.032 9.218 -0.980 1.00 95.44 90 LEU A N 1
ATOM 662 C CA . LEU A 1 90 ? -0.933 8.106 -0.755 1.00 95.44 90 LEU A CA 1
ATOM 663 C C . LEU A 1 90 ? -2.178 8.629 -0.048 1.00 95.44 90 LEU A C 1
ATOM 665 O O . LEU A 1 90 ? -2.076 9.044 1.105 1.00 95.44 90 LEU A O 1
ATOM 669 N N . ASP A 1 91 ? -3.311 8.593 -0.735 1.00 96.25 91 ASP A N 1
ATOM 670 C CA . ASP A 1 91 ? -4.605 9.018 -0.207 1.00 96.25 91 ASP A CA 1
ATOM 671 C C . ASP A 1 91 ? -5.352 7.784 0.308 1.00 96.25 91 ASP A C 1
ATOM 673 O O . ASP A 1 91 ? -5.411 6.765 -0.382 1.00 96.25 91 ASP A O 1
ATOM 677 N N . TYR A 1 92 ? -5.857 7.841 1.537 1.00 96.25 92 TYR A N 1
ATOM 678 C CA . TYR A 1 92 ? -6.580 6.741 2.168 1.00 96.25 92 TYR A CA 1
ATOM 679 C C . TYR A 1 92 ? -7.699 7.267 3.064 1.00 96.25 92 TYR A C 1
ATOM 681 O O . TYR A 1 92 ? -7.557 8.301 3.711 1.00 96.25 92 TYR A O 1
ATOM 689 N N . GLU A 1 93 ? -8.787 6.515 3.137 1.00 97.12 93 GLU A N 1
ATOM 690 C CA . GLU A 1 93 ? -9.928 6.801 4.002 1.00 97.12 93 GLU A CA 1
ATOM 691 C C . GLU A 1 93 ? -9.885 5.859 5.205 1.00 97.12 93 GLU A C 1
ATOM 693 O O . GLU A 1 93 ? -9.633 4.659 5.058 1.00 97.12 93 GLU A O 1
ATOM 698 N N . VAL A 1 94 ? -10.111 6.394 6.400 1.00 96.50 94 VAL A N 1
ATOM 699 C CA . VAL A 1 94 ? -10.290 5.613 7.626 1.00 96.50 94 VAL A CA 1
ATOM 700 C C . VAL A 1 94 ? -11.750 5.697 8.024 1.00 96.50 94 VAL A C 1
ATOM 702 O O . VAL A 1 94 ? -12.254 6.792 8.245 1.00 96.50 94 VAL A O 1
ATOM 705 N N . ASP A 1 95 ? -12.394 4.545 8.164 1.00 94.38 95 ASP A N 1
ATOM 706 C CA . ASP A 1 95 ? -13.816 4.421 8.473 1.00 94.38 95 ASP A CA 1
ATOM 707 C C . ASP A 1 95 ? -13.990 3.585 9.748 1.00 94.38 95 ASP A C 1
ATOM 709 O O . ASP A 1 95 ? -13.510 2.452 9.817 1.00 94.38 95 ASP A O 1
ATOM 713 N N . GLY A 1 96 ? -14.632 4.117 10.792 1.00 89.94 96 GLY A N 1
ATOM 714 C CA . GLY A 1 96 ? -14.753 3.408 12.073 1.00 89.94 96 GLY A CA 1
ATOM 715 C C . GLY A 1 96 ? -15.491 4.200 13.152 1.00 89.94 96 GLY A C 1
ATOM 716 O O . GLY A 1 96 ? -15.675 5.405 13.036 1.00 89.94 96 GLY A O 1
ATOM 717 N N . SER A 1 97 ? -15.916 3.553 14.244 1.00 85.19 97 SER A N 1
ATOM 718 C CA . SER A 1 97 ? -16.674 4.242 15.312 1.00 85.19 97 SER A CA 1
ATOM 719 C C . SER A 1 97 ? -15.902 4.581 16.590 1.00 85.19 97 SER A C 1
ATOM 721 O O . SER A 1 97 ? -16.487 5.181 17.486 1.00 85.19 97 SER A O 1
ATOM 723 N N . GLU A 1 98 ? -14.642 4.169 16.735 1.00 89.38 98 GLU A N 1
ATOM 724 C CA . GLU A 1 98 ? -13.928 4.179 18.028 1.00 89.38 98 GLU A CA 1
ATOM 725 C C . GLU A 1 98 ? -12.583 4.936 17.969 1.00 89.38 98 GLU A C 1
ATOM 727 O O . GLU A 1 98 ? -11.526 4.348 18.236 1.00 89.38 98 GLU A O 1
ATOM 732 N N . PRO A 1 99 ? -12.578 6.244 17.650 1.00 90.38 99 PRO A N 1
ATOM 733 C CA . PRO A 1 99 ? -11.352 7.034 17.630 1.00 90.38 99 PRO A CA 1
ATOM 734 C C . PRO A 1 99 ? -10.669 7.093 19.014 1.00 90.38 99 PRO A C 1
ATOM 736 O O . PRO A 1 99 ? -11.316 6.893 20.047 1.00 90.38 99 PRO A O 1
ATOM 739 N N . PRO A 1 100 ? -9.364 7.414 19.085 1.00 95.19 100 PRO A N 1
ATOM 740 C CA . PRO A 1 100 ? -8.483 7.736 17.962 1.00 95.19 100 PRO A CA 1
ATOM 741 C C . PRO A 1 100 ? -7.989 6.508 17.187 1.00 95.19 100 PRO A C 1
ATOM 743 O O . PRO A 1 100 ? -7.859 5.414 17.737 1.00 95.19 100 PRO A O 1
ATOM 746 N N . TYR A 1 101 ? -7.617 6.734 15.928 1.00 96.12 101 TYR A N 1
ATOM 747 C CA . TYR A 1 101 ? -7.004 5.752 15.038 1.00 96.12 101 TYR A CA 1
ATOM 748 C C . TYR A 1 101 ? -5.496 5.960 14.953 1.00 96.12 101 TYR A C 1
ATOM 750 O O . TYR A 1 101 ? -5.018 7.081 14.803 1.00 96.12 101 TYR A O 1
ATOM 758 N N . THR A 1 102 ? -4.730 4.875 15.015 1.00 97.12 102 THR A N 1
ATOM 759 C CA . THR A 1 102 ? -3.290 4.880 14.729 1.00 97.12 102 THR A CA 1
ATOM 760 C C . THR A 1 102 ? -3.033 4.075 13.467 1.00 97.12 102 THR A C 1
ATOM 762 O O . THR A 1 102 ? -3.294 2.873 13.443 1.00 97.12 102 THR A O 1
ATOM 765 N N . ILE A 1 103 ? -2.515 4.734 12.433 1.00 97.62 103 ILE A N 1
ATOM 766 C CA . ILE A 1 103 ? -2.209 4.157 11.125 1.00 97.62 103 ILE A CA 1
ATOM 767 C C . ILE A 1 103 ? -0.697 3.977 10.989 1.00 97.62 103 ILE A C 1
ATOM 769 O O . ILE A 1 103 ? 0.075 4.902 11.235 1.00 97.62 103 ILE A O 1
ATOM 773 N N . ALA A 1 104 ? -0.285 2.780 10.587 1.00 97.69 104 ALA A N 1
ATOM 774 C CA . ALA A 1 104 ? 1.084 2.406 10.279 1.00 97.69 104 ALA A CA 1
ATOM 775 C C . ALA A 1 104 ? 1.207 2.076 8.788 1.00 97.69 104 ALA A C 1
ATOM 777 O O . ALA A 1 104 ? 0.501 1.196 8.291 1.00 97.69 104 ALA A O 1
ATOM 778 N N . ILE A 1 105 ? 2.111 2.770 8.096 1.00 97.88 105 ILE A N 1
ATOM 779 C CA . ILE A 1 105 ? 2.371 2.622 6.661 1.00 97.88 105 ILE A CA 1
ATOM 780 C C . ILE A 1 105 ? 3.807 2.134 6.474 1.00 97.88 105 ILE A C 1
ATOM 782 O O . ILE A 1 105 ? 4.764 2.863 6.743 1.00 97.88 105 ILE A O 1
ATOM 786 N N . ASP A 1 106 ? 3.955 0.890 6.031 1.00 97.19 106 ASP A N 1
ATOM 787 C CA . ASP A 1 106 ? 5.219 0.317 5.574 1.00 97.19 106 ASP A CA 1
ATOM 788 C C . ASP A 1 106 ? 5.303 0.447 4.050 1.00 97.19 106 ASP A C 1
ATOM 790 O O . ASP A 1 106 ? 4.501 -0.134 3.315 1.00 97.19 106 ASP A O 1
ATOM 794 N N . TRP A 1 107 ? 6.281 1.224 3.586 1.00 96.81 107 TRP A N 1
ATOM 795 C CA . TRP A 1 107 ? 6.478 1.571 2.181 1.00 96.81 107 TRP A CA 1
ATOM 796 C C . TRP A 1 107 ? 7.084 0.438 1.339 1.00 96.81 107 TRP A C 1
ATOM 798 O O . TRP A 1 107 ? 7.101 0.543 0.109 1.00 96.81 107 TRP A O 1
ATOM 808 N N . GLY A 1 108 ? 7.561 -0.648 1.956 1.00 94.31 108 GLY A N 1
ATOM 809 C CA . GLY A 1 108 ? 8.061 -1.831 1.249 1.00 94.31 108 GLY A CA 1
ATOM 810 C C . GLY A 1 108 ? 9.427 -1.661 0.570 1.00 94.31 108 GLY A C 1
ATOM 811 O O . GLY A 1 108 ? 9.813 -2.489 -0.258 1.00 94.31 108 GLY A O 1
ATOM 812 N N . ASP A 1 109 ? 10.165 -0.596 0.886 1.00 94.00 109 ASP A N 1
ATOM 813 C CA . ASP A 1 109 ? 11.535 -0.326 0.419 1.00 94.00 109 ASP A CA 1
ATOM 814 C C . ASP A 1 109 ? 12.595 -0.442 1.529 1.00 94.00 109 ASP A C 1
ATOM 816 O O . ASP A 1 109 ? 13.780 -0.234 1.275 1.00 94.00 109 ASP A O 1
ATOM 820 N N . GLY A 1 110 ? 12.182 -0.813 2.745 1.00 94.12 110 GLY A N 1
ATOM 821 C CA . GLY A 1 110 ? 13.052 -0.923 3.918 1.00 94.12 110 GLY A CA 1
ATOM 822 C C . GLY A 1 110 ? 13.240 0.389 4.684 1.00 94.12 110 GLY A C 1
ATOM 823 O O . GLY A 1 110 ? 13.970 0.406 5.677 1.00 94.12 110 GLY A O 1
ATOM 824 N N . THR A 1 111 ? 12.594 1.478 4.256 1.00 95.94 111 THR A N 1
ATOM 825 C CA . THR A 1 111 ? 12.549 2.720 5.036 1.00 95.94 111 THR A CA 1
ATOM 826 C C . THR A 1 111 ? 11.696 2.549 6.301 1.00 95.94 111 THR A C 1
ATOM 828 O O . THR A 1 111 ? 10.865 1.638 6.377 1.00 95.94 111 THR A O 1
ATOM 831 N N . PRO A 1 112 ? 11.895 3.386 7.338 1.00 96.75 112 PRO A N 1
ATOM 832 C CA . PRO A 1 112 ? 11.095 3.300 8.553 1.00 96.75 112 PRO A CA 1
ATOM 833 C C . PRO A 1 112 ? 9.595 3.475 8.290 1.00 96.75 112 PRO A C 1
ATOM 835 O O . PRO A 1 112 ? 9.177 4.374 7.560 1.00 96.75 112 PRO A O 1
ATOM 838 N N . THR A 1 113 ? 8.781 2.656 8.955 1.00 97.50 113 THR A N 1
ATOM 839 C CA . THR A 1 113 ? 7.317 2.750 8.922 1.00 97.50 113 THR A CA 1
ATOM 840 C C . THR A 1 113 ? 6.845 4.134 9.368 1.00 97.50 113 THR A C 1
ATOM 842 O O . THR A 1 113 ? 7.234 4.626 10.430 1.00 97.50 113 THR A O 1
ATOM 845 N N . THR A 1 114 ? 5.965 4.752 8.583 1.00 98.00 114 THR A N 1
ATOM 846 C CA . THR A 1 114 ? 5.299 6.002 8.964 1.00 98.00 114 THR A CA 1
ATOM 847 C C . THR A 1 114 ? 4.145 5.703 9.915 1.00 98.00 114 THR A C 1
ATOM 849 O O . THR A 1 114 ? 3.305 4.859 9.617 1.00 98.00 114 THR A O 1
ATOM 852 N N . LEU A 1 115 ? 4.100 6.396 11.055 1.00 97.31 115 LEU A N 1
ATOM 853 C CA . LEU A 1 115 ? 3.033 6.284 12.049 1.00 97.31 115 LEU A CA 1
ATOM 854 C C . LEU A 1 115 ? 2.275 7.606 12.147 1.00 97.31 115 LEU A C 1
ATOM 856 O O . LEU A 1 115 ? 2.881 8.646 12.404 1.00 97.31 115 LEU A O 1
ATOM 860 N N . VAL A 1 116 ? 0.958 7.556 11.963 1.00 97.19 116 VAL A N 1
ATOM 861 C CA . VAL A 1 116 ? 0.074 8.727 12.009 1.00 97.19 116 VAL A CA 1
ATOM 862 C C . VAL A 1 116 ? -1.093 8.441 12.943 1.00 97.19 116 VAL A C 1
ATOM 864 O O . VAL A 1 116 ? -1.647 7.344 12.932 1.00 97.19 116 VAL A O 1
ATOM 867 N N . LYS A 1 117 ? -1.459 9.424 13.765 1.00 97.19 117 LYS A N 1
ATOM 868 C CA . LYS A 1 117 ? -2.635 9.361 14.631 1.00 97.19 117 LYS A CA 1
ATOM 869 C C . LYS A 1 117 ? -3.713 10.288 14.074 1.00 97.19 117 LYS A C 1
ATOM 871 O O . LYS A 1 117 ? -3.417 11.452 13.822 1.00 97.19 117 LYS A O 1
ATOM 876 N N . HIS A 1 118 ? -4.934 9.781 13.970 1.00 97.06 118 HIS A N 1
ATOM 877 C CA . HIS A 1 118 ? -6.126 10.533 13.584 1.00 97.06 118 HIS A CA 1
ATOM 878 C C . HIS A 1 118 ? -7.134 10.502 14.725 1.00 97.06 118 HIS A C 1
ATOM 880 O O . HIS A 1 118 ? -7.378 9.447 15.312 1.00 97.06 118 HIS A O 1
ATOM 886 N N . ASP A 1 119 ? -7.685 11.658 15.078 1.00 96.31 119 ASP A N 1
ATOM 887 C CA . ASP A 1 119 ? -8.666 11.766 16.164 1.00 96.31 119 ASP A CA 1
ATOM 888 C C . ASP A 1 119 ? -10.109 11.536 15.683 1.00 96.31 119 ASP A C 1
ATOM 890 O O . ASP A 1 119 ? -10.985 11.328 16.513 1.00 96.31 119 ASP A O 1
ATOM 894 N N . ASP A 1 120 ? -10.333 11.483 14.368 1.00 94.94 120 ASP A N 1
ATOM 895 C CA . ASP A 1 120 ? -11.634 11.273 13.731 1.00 94.94 120 ASP A CA 1
ATOM 896 C C . ASP A 1 120 ? -11.503 10.347 12.505 1.00 94.94 120 ASP A C 1
ATOM 898 O O . ASP A 1 120 ? -10.395 10.069 12.035 1.00 94.94 120 ASP A O 1
ATOM 902 N N . GLU A 1 121 ? -12.637 9.847 12.007 1.00 94.88 121 GLU A N 1
ATOM 903 C CA . GLU A 1 121 ? -12.724 9.143 10.717 1.00 94.88 121 GLU A CA 1
ATOM 904 C C . GLU A 1 121 ? -12.694 10.137 9.539 1.00 94.88 121 GLU A C 1
ATOM 906 O O . GLU A 1 121 ? -12.999 11.319 9.714 1.00 94.88 121 GLU A O 1
ATOM 911 N N . GLY A 1 122 ? -12.323 9.673 8.343 1.00 95.69 122 GLY A N 1
ATOM 912 C CA . GLY A 1 122 ? -12.311 10.487 7.125 1.00 95.69 122 GLY A CA 1
ATOM 913 C C . GLY A 1 122 ? -11.120 10.242 6.202 1.00 95.69 122 GLY A C 1
ATOM 914 O O . GLY A 1 122 ? -10.405 9.244 6.319 1.00 95.69 122 GLY A O 1
ATOM 915 N N . ASP A 1 123 ? -10.925 11.180 5.276 1.00 96.94 123 ASP A N 1
ATOM 916 C CA . ASP A 1 123 ? -9.879 11.138 4.257 1.00 96.94 123 ASP A CA 1
ATOM 917 C C . ASP A 1 123 ? -8.563 11.733 4.757 1.00 96.94 123 ASP A C 1
ATOM 919 O O . ASP A 1 123 ? -8.497 12.863 5.253 1.00 96.94 123 ASP A O 1
ATOM 923 N N . PHE A 1 124 ? -7.480 10.994 4.547 1.00 97.19 124 PHE A N 1
ATOM 924 C CA . PHE A 1 124 ? -6.137 11.381 4.943 1.00 97.19 124 PHE A CA 1
ATOM 925 C C . PHE A 1 124 ? -5.137 11.115 3.827 1.00 97.19 124 PHE A C 1
ATOM 927 O O . PHE A 1 124 ? -5.380 10.358 2.889 1.00 97.19 124 PHE A O 1
ATOM 934 N N . SER A 1 125 ? -3.968 11.739 3.946 1.00 96.44 125 SER A N 1
ATOM 935 C CA . SER A 1 125 ? -2.869 11.504 3.021 1.00 96.44 125 SER A CA 1
ATOM 936 C C . SER A 1 125 ? -1.538 11.355 3.743 1.00 96.44 125 SER A C 1
ATOM 938 O O . SER A 1 125 ? -1.320 11.845 4.854 1.00 96.44 125 SER A O 1
ATOM 940 N N . SER A 1 126 ? -0.620 10.618 3.131 1.00 96.75 126 SER A N 1
ATOM 941 C CA . SER A 1 126 ? 0.756 10.462 3.605 1.00 96.75 126 SER A CA 1
ATOM 942 C C . SER A 1 126 ? 1.697 10.404 2.413 1.00 96.75 126 SER A C 1
ATOM 944 O O . SER A 1 126 ? 1.328 9.884 1.364 1.00 96.75 126 SER A O 1
ATOM 946 N N . SER A 1 127 ? 2.891 10.984 2.540 1.00 96.50 127 SER A N 1
ATOM 947 C CA . SER A 1 127 ? 3.827 11.092 1.417 1.00 96.50 127 SER A CA 1
ATOM 948 C C . SER A 1 127 ? 5.158 10.404 1.684 1.00 96.50 127 SER A C 1
ATOM 950 O O . SER A 1 127 ? 5.603 10.347 2.828 1.00 96.50 127 SER A O 1
ATOM 952 N N . HIS A 1 128 ? 5.788 9.916 0.615 1.00 96.94 128 HIS A N 1
ATOM 953 C CA . HIS A 1 128 ? 7.071 9.208 0.645 1.00 96.94 128 HIS A CA 1
ATOM 954 C C . HIS A 1 128 ? 7.875 9.444 -0.631 1.00 96.94 128 HIS A C 1
ATOM 956 O O . HIS A 1 128 ? 7.325 9.870 -1.644 1.00 96.94 128 HIS A O 1
ATOM 962 N N . ILE A 1 129 ? 9.174 9.155 -0.603 1.00 96.31 129 ILE A N 1
ATOM 963 C CA . ILE A 1 129 ? 10.053 9.223 -1.776 1.00 96.31 129 ILE A CA 1
ATOM 964 C C . ILE A 1 129 ? 10.795 7.896 -1.890 1.00 96.31 129 ILE A C 1
ATOM 966 O O . ILE A 1 129 ? 11.383 7.427 -0.922 1.00 96.31 129 ILE A O 1
ATOM 970 N N . TYR A 1 130 ? 10.791 7.315 -3.090 1.00 95.56 130 TYR A N 1
ATOM 971 C CA . TYR A 1 130 ? 11.532 6.093 -3.386 1.00 95.56 130 TYR A CA 1
ATOM 972 C C . TYR A 1 130 ? 12.821 6.398 -4.154 1.00 95.56 130 TYR A C 1
ATOM 974 O O . TYR A 1 130 ? 12.789 7.030 -5.215 1.00 95.56 130 TYR A O 1
ATOM 982 N N . ASP A 1 131 ? 13.939 5.863 -3.664 1.00 93.38 131 ASP A N 1
ATOM 983 C CA . ASP A 1 131 ? 15.264 6.038 -4.279 1.00 93.38 131 ASP A CA 1
ATOM 984 C C . ASP A 1 131 ? 15.597 4.957 -5.317 1.00 93.38 131 ASP A C 1
ATOM 986 O O . ASP A 1 131 ? 16.413 5.161 -6.215 1.00 93.38 131 ASP A O 1
ATOM 990 N N . ILE A 1 132 ? 14.961 3.786 -5.205 1.00 92.75 132 ILE A N 1
ATOM 991 C CA . ILE A 1 132 ? 15.262 2.610 -6.027 1.00 92.75 132 ILE A CA 1
ATOM 992 C C . ILE A 1 132 ? 14.028 2.199 -6.826 1.00 92.75 132 ILE A C 1
ATOM 994 O O . ILE A 1 132 ? 12.986 1.863 -6.254 1.00 92.75 132 ILE A O 1
ATOM 998 N N . SER A 1 133 ? 14.188 2.126 -8.150 1.00 94.00 133 SER A N 1
ATOM 999 C CA . SER A 1 133 ? 13.166 1.622 -9.071 1.00 94.00 133 SER A CA 1
ATOM 1000 C C . SER A 1 133 ? 12.756 0.183 -8.754 1.00 94.00 133 SER A C 1
ATOM 1002 O O . SER A 1 133 ? 13.570 -0.637 -8.329 1.00 94.00 133 SER A O 1
ATOM 1004 N N . GLY A 1 134 ? 11.500 -0.147 -9.021 1.00 90.38 134 GLY A N 1
ATOM 1005 C CA . GLY A 1 134 ? 10.933 -1.470 -8.810 1.00 90.38 134 GLY A CA 1
ATOM 1006 C C . GLY A 1 134 ? 9.479 -1.396 -8.362 1.00 90.38 134 GLY A C 1
ATOM 1007 O O . GLY A 1 134 ? 8.939 -0.321 -8.108 1.00 90.38 134 GLY A O 1
ATOM 1008 N N . GLN A 1 135 ? 8.840 -2.559 -8.264 1.00 91.50 135 GLN A N 1
ATOM 1009 C CA . GLN A 1 135 ? 7.518 -2.667 -7.650 1.00 91.50 135 GLN A CA 1
ATOM 1010 C C . GLN A 1 135 ? 7.672 -2.774 -6.131 1.00 91.50 135 GLN A C 1
ATOM 1012 O O . GLN A 1 135 ? 8.521 -3.522 -5.643 1.00 91.50 135 GLN A O 1
ATOM 1017 N N . ARG A 1 136 ? 6.855 -2.024 -5.393 1.00 93.00 136 ARG A N 1
ATOM 1018 C CA . ARG A 1 136 ? 6.844 -1.970 -3.929 1.00 93.00 136 ARG A CA 1
ATOM 1019 C C . ARG A 1 136 ? 5.442 -2.274 -3.431 1.00 93.00 136 ARG A C 1
ATOM 1021 O O . ARG A 1 136 ? 4.485 -1.622 -3.845 1.00 93.00 136 ARG A O 1
ATOM 1028 N N . THR A 1 137 ? 5.325 -3.267 -2.558 1.00 93.31 137 THR A N 1
ATOM 1029 C CA . THR A 1 137 ? 4.062 -3.577 -1.885 1.00 93.31 137 THR A CA 1
ATOM 1030 C C . THR A 1 137 ? 3.994 -2.766 -0.603 1.00 93.31 137 THR A C 1
ATOM 1032 O O . THR A 1 137 ? 4.763 -3.016 0.325 1.00 93.31 137 THR A O 1
ATOM 1035 N N . VAL A 1 138 ? 3.078 -1.805 -0.560 1.00 95.38 138 VAL A N 1
ATOM 1036 C CA . VAL A 1 138 ? 2.843 -0.962 0.612 1.00 95.38 138 VAL A CA 1
ATOM 1037 C C . VAL A 1 138 ? 1.828 -1.651 1.509 1.00 95.38 138 VAL A C 1
ATOM 1039 O O . VAL A 1 138 ? 0.753 -2.047 1.047 1.00 95.38 138 VAL A O 1
ATOM 1042 N N . HIS A 1 139 ? 2.169 -1.783 2.787 1.00 95.12 139 HIS A N 1
ATOM 1043 C CA . HIS A 1 139 ? 1.306 -2.364 3.808 1.00 95.12 139 HIS A CA 1
ATOM 1044 C C . HIS A 1 139 ? 0.797 -1.262 4.721 1.00 95.12 139 HIS A C 1
ATOM 1046 O O . HIS A 1 139 ? 1.575 -0.552 5.353 1.00 95.12 139 HIS A O 1
ATOM 1052 N N . ILE A 1 140 ? -0.521 -1.146 4.806 1.00 95.88 140 ILE A N 1
ATOM 1053 C CA . ILE A 1 140 ? -1.205 -0.199 5.670 1.00 95.88 140 ILE A CA 1
ATOM 1054 C C . ILE A 1 140 ? -1.929 -1.015 6.732 1.00 95.88 140 ILE A C 1
ATOM 1056 O O . ILE A 1 140 ? -2.674 -1.950 6.425 1.00 95.88 140 ILE A O 1
ATOM 1060 N N . SER A 1 141 ? -1.697 -0.678 7.992 1.00 95.69 141 SER A N 1
ATOM 1061 C CA . SER A 1 141 ? -2.436 -1.258 9.107 1.00 95.69 141 SER A CA 1
ATOM 1062 C C . SER A 1 141 ? -2.914 -0.167 10.043 1.00 95.69 141 SER A C 1
ATOM 1064 O O . SER A 1 141 ? -2.232 0.835 10.234 1.00 95.69 141 SER A O 1
ATOM 1066 N N . GLY A 1 142 ? -4.096 -0.356 10.609 1.00 95.94 142 GLY A N 1
ATOM 1067 C CA . GLY A 1 142 ? -4.702 0.572 11.546 1.00 95.94 142 GLY A CA 1
ATOM 1068 C C . GLY A 1 142 ? -5.125 -0.129 12.822 1.00 95.94 142 GLY A C 1
ATOM 1069 O O . GLY A 1 142 ? -5.467 -1.313 12.793 1.00 95.94 142 GLY A O 1
ATOM 1070 N N . ILE A 1 143 ? -5.093 0.602 13.932 1.00 93.88 143 ILE A N 1
ATOM 1071 C CA . ILE A 1 143 ? -5.691 0.190 15.200 1.00 93.88 143 ILE A CA 1
ATOM 1072 C C . ILE A 1 143 ? -6.507 1.338 15.792 1.00 93.88 143 ILE A C 1
ATOM 1074 O O . ILE A 1 143 ? -6.070 2.489 15.751 1.00 93.88 143 ILE A O 1
ATOM 1078 N N . ASP A 1 144 ? -7.680 1.024 16.327 1.00 93.69 144 ASP A N 1
ATOM 1079 C CA . ASP A 1 144 ? -8.546 1.982 17.017 1.00 93.69 144 ASP A CA 1
ATOM 1080 C C . ASP A 1 144 ? -8.354 1.954 18.547 1.00 93.69 144 ASP A C 1
ATOM 1082 O O . ASP A 1 144 ? -7.544 1.189 19.086 1.00 93.69 144 ASP A O 1
ATOM 1086 N N . SER A 1 145 ? -9.112 2.776 19.277 1.00 91.50 145 SER A N 1
ATOM 1087 C CA . SER A 1 145 ? -9.009 2.874 20.741 1.00 91.50 145 SER A CA 1
ATOM 1088 C C . SER A 1 145 ? -9.454 1.615 21.500 1.00 91.50 145 SER A C 1
ATOM 1090 O O . SER A 1 145 ? -9.075 1.421 22.659 1.00 91.50 145 SER A O 1
ATOM 1092 N N . LYS A 1 146 ? -10.242 0.742 20.861 1.00 88.38 146 LYS A N 1
ATOM 1093 C CA . LYS A 1 146 ? -10.720 -0.536 21.411 1.00 88.38 146 LYS A CA 1
ATOM 1094 C C . LYS A 1 146 ? -9.849 -1.719 20.996 1.00 88.38 146 LYS A C 1
ATOM 1096 O O . LYS A 1 146 ? -10.071 -2.831 21.474 1.00 88.38 146 LYS A O 1
ATOM 1101 N N . GLY A 1 147 ? -8.839 -1.484 20.161 1.00 86.12 147 GLY A N 1
ATOM 1102 C CA . GLY A 1 147 ? -7.921 -2.498 19.666 1.00 86.12 147 GLY A CA 1
ATOM 1103 C C . GLY A 1 147 ? -8.405 -3.238 18.418 1.00 86.12 147 GLY A C 1
ATOM 1104 O O . GLY A 1 147 ? -7.771 -4.230 18.045 1.00 86.12 147 GLY A O 1
ATOM 1105 N N . ASN A 1 148 ? -9.482 -2.787 17.763 1.00 87.38 148 ASN A N 1
ATOM 1106 C CA . ASN A 1 148 ? -9.884 -3.328 16.464 1.00 87.38 148 ASN A CA 1
ATOM 1107 C C . ASN A 1 148 ? -8.830 -2.970 15.416 1.00 87.38 148 ASN A C 1
ATOM 1109 O O . ASN A 1 148 ? -8.205 -1.913 15.491 1.00 87.38 148 ASN A O 1
ATOM 1113 N N . ARG A 1 149 ? -8.620 -3.864 14.445 1.00 90.94 149 ARG A N 1
ATOM 1114 C CA . ARG A 1 149 ? -7.545 -3.743 13.456 1.00 90.94 149 ARG A CA 1
ATOM 1115 C C . ARG A 1 149 ? -8.082 -3.740 12.036 1.00 90.94 149 ARG A C 1
ATOM 1117 O O . ARG A 1 149 ? -8.898 -4.588 11.678 1.00 90.94 149 ARG A O 1
ATOM 1124 N N . ALA A 1 150 ? -7.532 -2.852 11.221 1.00 93.19 150 ALA A N 1
ATOM 1125 C CA . ALA A 1 150 ? -7.780 -2.791 9.789 1.00 93.19 150 ALA A CA 1
ATOM 1126 C C . ALA A 1 150 ? -6.486 -3.035 9.006 1.00 93.19 150 ALA A C 1
ATOM 1128 O O . ALA A 1 150 ? -5.413 -2.604 9.434 1.00 93.19 150 ALA A O 1
ATOM 1129 N N . TYR A 1 151 ? -6.581 -3.719 7.868 1.00 93.12 151 TYR A N 1
ATOM 1130 C CA . TYR A 1 151 ? -5.452 -4.009 6.988 1.00 93.12 151 TYR A CA 1
ATOM 1131 C C . TYR A 1 151 ? -5.785 -3.654 5.547 1.00 93.12 151 TYR A C 1
ATOM 1133 O O . TYR A 1 151 ? -6.866 -3.960 5.048 1.00 93.12 151 TYR A O 1
ATOM 1141 N N . MET A 1 152 ? -4.810 -3.065 4.867 1.00 93.00 152 MET A N 1
ATOM 1142 C CA . MET A 1 152 ? -4.896 -2.715 3.463 1.00 93.00 152 MET A CA 1
ATOM 1143 C C . MET A 1 152 ? -3.523 -2.826 2.800 1.00 93.00 152 MET A C 1
ATOM 1145 O O . MET A 1 152 ? -2.487 -2.597 3.419 1.00 93.00 152 MET A O 1
ATOM 1149 N N . GLN A 1 153 ? -3.507 -3.205 1.525 1.00 93.12 153 GLN A N 1
ATOM 1150 C CA . GLN A 1 153 ? -2.283 -3.329 0.735 1.00 93.12 153 GLN A CA 1
ATOM 1151 C C . GLN A 1 153 ? -2.473 -2.695 -0.639 1.00 93.12 153 GLN A C 1
ATOM 1153 O O . GLN A 1 153 ? -3.493 -2.925 -1.298 1.00 93.12 153 GLN A O 1
ATOM 1158 N N . THR A 1 154 ? -1.462 -1.973 -1.108 1.00 92.50 154 THR A N 1
ATOM 1159 C CA . THR A 1 154 ? -1.419 -1.361 -2.443 1.00 92.50 154 THR A CA 1
ATOM 1160 C C . THR A 1 154 ? -0.052 -1.585 -3.087 1.00 92.50 154 THR A C 1
ATOM 1162 O O . THR A 1 154 ? 0.904 -1.970 -2.412 1.00 92.50 154 THR A O 1
ATOM 1165 N N . ILE A 1 155 ? 0.043 -1.382 -4.400 1.00 92.06 155 ILE A N 1
ATOM 1166 C CA . ILE A 1 155 ? 1.299 -1.525 -5.143 1.00 92.06 155 ILE A CA 1
ATOM 1167 C C . ILE A 1 155 ? 1.724 -0.173 -5.705 1.00 92.06 155 ILE A C 1
ATOM 1169 O O . ILE A 1 155 ? 0.983 0.465 -6.455 1.00 92.06 155 ILE A O 1
ATOM 1173 N N . ILE A 1 156 ? 2.962 0.220 -5.419 1.00 93.56 156 ILE A N 1
ATOM 1174 C CA . ILE A 1 156 ? 3.615 1.359 -6.058 1.00 93.56 156 ILE A CA 1
ATOM 1175 C C . ILE A 1 156 ? 4.630 0.846 -7.077 1.00 93.56 156 ILE A C 1
ATOM 1177 O O . ILE A 1 156 ? 5.483 0.016 -6.765 1.00 93.56 156 ILE A O 1
ATOM 1181 N N . VAL A 1 157 ? 4.535 1.332 -8.313 1.00 92.50 157 VAL A N 1
ATOM 1182 C CA . VAL A 1 157 ? 5.474 1.003 -9.391 1.00 92.50 157 VAL A CA 1
ATOM 1183 C C . VAL A 1 157 ? 6.410 2.185 -9.603 1.00 92.50 157 VAL A C 1
ATOM 1185 O O . VAL A 1 157 ? 6.018 3.219 -10.145 1.00 92.50 157 VAL A O 1
ATOM 1188 N N . VAL A 1 158 ? 7.657 2.029 -9.170 1.00 94.50 158 VAL A N 1
ATOM 1189 C CA . VAL A 1 158 ? 8.685 3.064 -9.272 1.00 94.50 158 VAL A CA 1
ATOM 1190 C C . VAL A 1 158 ? 9.520 2.809 -10.520 1.00 94.50 158 VAL A C 1
ATOM 1192 O O . VAL A 1 158 ? 10.211 1.794 -10.624 1.00 94.50 158 VAL A O 1
ATOM 1195 N N . HIS A 1 159 ? 9.478 3.731 -11.470 1.00 90.75 159 HIS A N 1
ATOM 1196 C CA . HIS A 1 159 ? 10.256 3.656 -12.700 1.00 90.75 159 HIS A CA 1
ATOM 1197 C C . HIS A 1 159 ? 11.573 4.420 -12.541 1.00 90.75 159 HIS A C 1
ATOM 1199 O O . HIS A 1 159 ? 11.616 5.426 -11.824 1.00 90.75 159 HIS A O 1
ATOM 1205 N N . PRO A 1 160 ? 12.659 3.981 -13.200 1.00 88.38 160 PRO A N 1
ATOM 1206 C CA . PRO A 1 160 ? 13.876 4.773 -13.246 1.00 88.38 160 PRO A CA 1
ATOM 1207 C C . PRO A 1 160 ? 13.573 6.130 -13.884 1.00 88.38 160 PRO A C 1
ATOM 1209 O O . PRO A 1 160 ? 12.785 6.232 -14.827 1.00 88.38 160 PRO A O 1
ATOM 1212 N N . GLN A 1 161 ? 14.215 7.177 -13.377 1.00 80.12 161 GLN A N 1
ATOM 1213 C CA . GLN A 1 161 ? 14.225 8.453 -14.068 1.00 80.12 161 GLN A CA 1
ATOM 1214 C C . GLN A 1 161 ? 15.001 8.223 -15.363 1.00 80.12 161 GLN A C 1
ATOM 1216 O O . GLN A 1 161 ? 16.187 7.884 -15.333 1.00 80.12 161 GLN A O 1
ATOM 1221 N N . ASN A 1 162 ? 14.331 8.349 -16.509 1.00 70.62 162 ASN A N 1
ATOM 1222 C CA . ASN A 1 162 ? 15.077 8.551 -17.741 1.00 70.62 162 ASN A CA 1
ATOM 1223 C C . ASN A 1 162 ? 15.917 9.805 -17.498 1.00 70.62 162 ASN A C 1
ATOM 1225 O O . ASN A 1 162 ? 15.327 10.805 -17.074 1.00 70.62 162 ASN A O 1
ATOM 1229 N N . PRO A 1 163 ? 17.250 9.772 -17.690 1.00 58.22 163 PRO A N 1
ATOM 1230 C CA . PRO A 1 163 ? 18.042 10.984 -17.584 1.00 58.22 163 PRO A CA 1
ATOM 1231 C C . PRO A 1 163 ? 17.369 12.001 -18.494 1.00 58.22 163 PRO A C 1
ATOM 1233 O O . PRO A 1 163 ? 17.201 11.744 -19.689 1.00 58.22 163 PRO A O 1
ATOM 1236 N N . THR A 1 164 ? 16.860 13.073 -17.885 1.00 52.44 164 THR A N 1
ATOM 1237 C CA . THR A 1 164 ? 16.131 14.143 -18.553 1.00 52.44 164 THR A CA 1
ATOM 1238 C C . THR A 1 164 ? 16.914 14.471 -19.802 1.00 52.44 164 THR A C 1
ATOM 1240 O O . THR A 1 164 ? 18.093 14.807 -19.694 1.00 52.44 164 THR A O 1
ATOM 1243 N N . GLY A 1 165 ? 16.304 14.235 -20.964 1.00 48.81 165 GLY A N 1
ATOM 1244 C CA . GLY A 1 165 ? 17.014 14.231 -22.227 1.00 48.81 165 GLY A CA 1
ATOM 1245 C C . GLY A 1 165 ? 17.903 15.460 -22.339 1.00 48.81 165 GLY A C 1
ATOM 1246 O O . GLY A 1 165 ? 17.417 16.570 -22.548 1.00 48.81 165 GLY A O 1
ATOM 1247 N N . ALA A 1 166 ? 19.218 15.247 -22.290 1.00 40.66 166 ALA A N 1
ATOM 1248 C CA . ALA A 1 166 ? 20.042 15.938 -23.251 1.00 40.66 166 ALA A CA 1
ATOM 1249 C C . ALA A 1 166 ? 19.456 15.506 -24.596 1.00 40.66 166 ALA A C 1
ATOM 1251 O O . ALA A 1 166 ? 19.674 14.384 -25.052 1.00 40.66 166 ALA A O 1
ATOM 1252 N N . LEU A 1 167 ? 18.608 16.358 -25.176 1.00 41.62 167 LEU A N 1
ATOM 1253 C CA . LEU A 1 167 ? 18.384 16.325 -26.606 1.00 41.62 167 LEU A CA 1
ATOM 1254 C C . LEU A 1 167 ? 19.773 16.550 -27.191 1.00 41.62 167 LEU A C 1
ATOM 1256 O O . LEU A 1 167 ? 20.226 17.686 -27.320 1.00 41.62 167 LEU A O 1
ATOM 1260 N N . VAL A 1 168 ? 20.493 15.462 -27.456 1.00 43.81 168 VAL A N 1
ATOM 1261 C CA . VAL A 1 168 ? 21.639 15.520 -28.340 1.00 43.81 168 VAL A CA 1
ATOM 1262 C C . VAL A 1 168 ? 21.015 15.824 -29.690 1.00 43.81 168 VAL A C 1
ATOM 1264 O O . VAL A 1 168 ? 20.585 14.935 -30.420 1.00 43.81 168 VAL A O 1
ATOM 1267 N N . TYR A 1 169 ? 20.891 17.114 -29.996 1.00 39.22 169 TYR A N 1
ATOM 1268 C CA . TYR A 1 169 ? 20.964 17.533 -31.377 1.00 39.22 169 TYR A CA 1
ATOM 1269 C C . TYR A 1 169 ? 22.333 17.046 -31.825 1.00 39.22 169 TYR A C 1
ATOM 1271 O O . TYR A 1 169 ? 23.353 17.626 -31.456 1.00 39.22 169 TYR A O 1
ATOM 1279 N N . ALA A 1 170 ? 22.361 15.919 -32.534 1.00 44.31 170 ALA A N 1
ATOM 1280 C CA . ALA A 1 170 ? 23.511 15.583 -33.341 1.00 44.31 170 ALA A CA 1
ATOM 1281 C C . ALA A 1 170 ? 23.650 16.743 -34.330 1.00 44.31 170 ALA A C 1
ATOM 1283 O O . ALA A 1 170 ? 22.921 16.824 -35.319 1.00 44.31 170 ALA A O 1
ATOM 1284 N N . SER A 1 171 ? 24.509 17.707 -33.994 1.00 43.12 171 SER A N 1
ATOM 1285 C CA . SER A 1 171 ? 25.060 18.602 -34.996 1.00 43.12 171 SER A CA 1
ATOM 1286 C C . SER A 1 171 ? 25.704 17.689 -36.039 1.00 43.12 171 SER A C 1
ATOM 1288 O O . SER A 1 171 ? 26.511 16.840 -35.652 1.00 43.12 171 SER A O 1
ATOM 1290 N N . PRO A 1 172 ? 25.365 17.808 -37.332 1.00 50.38 172 PRO A N 1
ATOM 1291 C CA . PRO A 1 172 ? 25.954 16.968 -38.371 1.00 50.38 172 PRO A CA 1
ATOM 1292 C C . PRO A 1 172 ? 27.472 17.152 -38.532 1.00 50.38 172 PRO A C 1
ATOM 1294 O O . PRO A 1 172 ? 28.059 16.498 -39.389 1.00 50.38 172 PRO A O 1
ATOM 1297 N N . GLU A 1 173 ? 28.097 18.058 -37.773 1.00 48.88 173 GLU A N 1
ATOM 1298 C CA . GLU A 1 173 ? 29.473 18.504 -38.004 1.00 48.88 173 GLU A CA 1
ATOM 1299 C C . GLU A 1 173 ? 30.505 17.967 -37.001 1.00 48.88 173 GLU A C 1
ATOM 1301 O O . GLU A 1 173 ? 31.691 18.001 -37.314 1.00 48.88 173 GLU A O 1
ATOM 1306 N N . ASP A 1 174 ? 30.101 17.368 -35.873 1.00 46.62 174 ASP A N 1
ATOM 1307 C CA . ASP A 1 174 ? 31.054 16.886 -34.863 1.00 46.62 174 ASP A CA 1
ATOM 1308 C C . ASP A 1 174 ? 30.903 15.378 -34.602 1.00 46.62 174 ASP A C 1
ATOM 1310 O O . ASP A 1 174 ? 30.143 14.929 -33.747 1.00 46.62 174 ASP A O 1
ATOM 1314 N N . ASN A 1 175 ? 31.695 14.576 -35.320 1.00 50.97 175 ASN A N 1
ATOM 1315 C CA . ASN A 1 175 ? 31.777 13.110 -35.206 1.00 50.97 175 ASN A CA 1
ATOM 1316 C C . ASN A 1 175 ? 32.424 12.610 -33.897 1.00 50.97 175 ASN A C 1
ATOM 1318 O O . ASN A 1 175 ? 32.989 11.516 -33.864 1.00 50.97 175 ASN A O 1
ATOM 1322 N N . ASN A 1 176 ? 32.398 13.392 -32.817 1.00 47.94 176 ASN A N 1
ATOM 1323 C CA . ASN A 1 176 ? 33.032 13.003 -31.566 1.00 47.94 176 ASN A CA 1
ATOM 1324 C C . ASN A 1 176 ? 31.976 12.554 -30.555 1.00 47.94 176 ASN A C 1
ATOM 1326 O O . ASN A 1 176 ? 31.334 13.366 -29.891 1.00 47.94 176 ASN A O 1
ATOM 1330 N N . CYS A 1 177 ? 31.811 11.237 -30.431 1.00 48.84 177 CYS A N 1
ATOM 1331 C CA . CYS A 1 177 ? 31.064 10.636 -29.334 1.00 48.84 177 CYS A CA 1
ATOM 1332 C C . CYS A 1 177 ? 31.862 10.853 -28.043 1.00 48.84 177 CYS A C 1
ATOM 1334 O O . CYS A 1 177 ? 32.742 10.061 -27.713 1.00 48.84 177 CYS A O 1
ATOM 1336 N N . SER A 1 178 ? 31.601 11.942 -27.322 1.00 49.47 178 SER A N 1
ATOM 1337 C CA . SER A 1 178 ? 32.093 12.062 -25.954 1.00 49.47 178 SER A CA 1
ATOM 1338 C C . SER A 1 178 ? 31.297 11.109 -25.061 1.00 49.47 178 SER A C 1
ATOM 1340 O O . SER A 1 178 ? 30.073 11.006 -25.163 1.00 49.47 178 SER A O 1
ATOM 1342 N N . GLU A 1 179 ? 32.016 10.363 -24.222 1.00 49.56 179 GLU A N 1
ATOM 1343 C CA . GLU A 1 179 ? 31.484 9.385 -23.275 1.00 49.56 179 GLU A CA 1
ATOM 1344 C C . GLU A 1 179 ? 30.546 10.053 -22.255 1.00 49.56 179 GLU A C 1
ATOM 1346 O O . GLU A 1 179 ? 30.927 10.381 -21.134 1.00 49.56 179 GLU A O 1
ATOM 1351 N N . ALA A 1 180 ? 29.289 10.260 -22.631 1.00 43.59 180 ALA A N 1
ATOM 1352 C CA . ALA A 1 180 ? 28.225 10.539 -21.685 1.00 43.59 180 ALA A CA 1
ATOM 1353 C C . ALA A 1 180 ? 27.590 9.198 -21.306 1.00 43.59 180 ALA A C 1
ATOM 1355 O O . ALA A 1 180 ? 26.889 8.580 -22.111 1.00 43.59 180 ALA A O 1
ATOM 1356 N N . GLY A 1 181 ? 27.903 8.737 -20.091 1.00 46.34 181 GLY A N 1
ATOM 1357 C CA . GLY A 1 181 ? 27.543 7.440 -19.511 1.00 46.34 181 GLY A CA 1
ATOM 1358 C C . GLY A 1 181 ? 26.043 7.144 -19.467 1.00 46.34 181 GLY A C 1
ATOM 1359 O O . GLY A 1 181 ? 25.425 7.153 -18.406 1.00 46.34 181 GLY A O 1
ATOM 1360 N N . SER A 1 182 ? 25.469 6.820 -20.620 1.00 46.09 182 SER A N 1
ATOM 1361 C CA . SER A 1 182 ? 24.121 6.290 -20.762 1.00 46.09 182 SER A CA 1
ATOM 1362 C C . SER A 1 182 ? 24.189 4.856 -21.282 1.00 46.09 182 SER A C 1
ATOM 1364 O O . SER A 1 182 ? 24.883 4.537 -22.247 1.00 46.09 182 SER A O 1
ATOM 1366 N N . THR A 1 183 ? 23.424 3.972 -20.649 1.00 49.53 183 THR A N 1
ATOM 1367 C CA . THR A 1 183 ? 23.265 2.551 -21.002 1.00 49.53 183 THR A CA 1
ATOM 1368 C C . THR A 1 183 ? 22.531 2.319 -22.333 1.00 49.53 183 THR A C 1
ATOM 1370 O O . THR A 1 183 ? 22.246 1.179 -22.681 1.00 49.53 183 THR A O 1
ATOM 1373 N N . PHE A 1 184 ? 22.275 3.382 -23.104 1.00 45.44 184 PHE A N 1
ATOM 1374 C CA . PHE A 1 184 ? 21.741 3.349 -24.469 1.00 45.44 184 PHE A CA 1
ATOM 1375 C C . PHE A 1 184 ? 22.770 3.732 -25.552 1.00 45.44 184 PHE A C 1
ATOM 1377 O O . PHE A 1 184 ? 22.449 3.692 -26.738 1.00 45.44 184 PHE A O 1
ATOM 1384 N N . SER A 1 185 ? 24.022 4.030 -25.178 1.00 45.12 185 SER A N 1
ATOM 1385 C CA . SER A 1 185 ? 25.116 4.338 -26.121 1.00 45.12 185 SER A CA 1
ATOM 1386 C C . SER A 1 185 ? 25.509 3.154 -27.032 1.00 45.12 185 SER A C 1
ATOM 1388 O O . SER A 1 185 ? 26.200 3.322 -28.034 1.00 45.12 185 SER A O 1
ATOM 1390 N N . SER A 1 186 ? 25.026 1.936 -26.755 1.00 44.62 186 SER A N 1
ATOM 1391 C CA . SER A 1 186 ? 25.349 0.741 -27.551 1.00 44.62 186 SER A CA 1
ATOM 1392 C C . SER A 1 186 ? 24.668 0.670 -28.926 1.00 44.62 186 SER A C 1
ATOM 1394 O O . SER A 1 186 ? 24.983 -0.239 -29.693 1.00 44.62 186 SER A O 1
ATOM 1396 N N . TYR A 1 187 ? 23.783 1.615 -29.272 1.00 45.91 187 TYR A N 1
ATOM 1397 C CA . TYR A 1 187 ? 23.132 1.681 -30.591 1.00 45.91 187 TYR A CA 1
ATOM 1398 C C . TYR A 1 187 ? 23.485 2.927 -31.408 1.00 45.91 187 TYR A C 1
ATOM 1400 O O . TYR A 1 187 ? 22.811 3.218 -32.399 1.00 45.91 187 TYR A O 1
ATOM 1408 N N . CYS A 1 188 ? 24.563 3.637 -31.064 1.00 46.34 188 CYS A N 1
ATOM 1409 C CA . CYS A 1 188 ? 25.189 4.539 -32.024 1.00 46.34 188 CYS A CA 1
ATOM 1410 C C . CYS A 1 188 ? 25.818 3.687 -33.133 1.00 46.34 188 CYS A C 1
ATOM 1412 O O . CYS A 1 188 ? 26.990 3.312 -33.081 1.00 46.34 188 CYS A O 1
ATOM 1414 N N . PHE A 1 189 ? 25.017 3.343 -34.143 1.00 45.28 189 PHE A N 1
ATOM 1415 C CA . PHE A 1 189 ? 25.539 2.896 -35.422 1.00 45.28 189 PHE A CA 1
ATOM 1416 C C . PHE A 1 189 ? 26.395 4.038 -35.954 1.00 45.28 189 PHE A C 1
ATOM 1418 O O . PHE A 1 189 ? 25.871 5.018 -36.477 1.00 45.28 189 PHE A O 1
ATOM 1425 N N . ASN A 1 190 ? 27.714 3.923 -35.791 1.00 47.41 190 ASN A N 1
ATOM 1426 C CA . ASN A 1 190 ? 28.649 4.740 -36.540 1.00 47.41 190 ASN A CA 1
ATOM 1427 C C . ASN A 1 190 ? 28.256 4.604 -38.016 1.00 47.41 190 ASN A C 1
ATOM 1429 O O . ASN A 1 190 ? 28.445 3.554 -38.637 1.00 47.41 190 ASN A O 1
ATOM 1433 N N . SER A 1 191 ? 27.704 5.679 -38.575 1.00 48.34 191 SER A N 1
ATOM 1434 C CA . SER A 1 191 ? 27.400 5.827 -40.002 1.00 48.34 191 SER A CA 1
ATOM 1435 C C . SER A 1 191 ? 28.670 5.827 -40.869 1.00 48.34 191 SER A C 1
ATOM 1437 O O . SER A 1 191 ? 28.600 5.966 -42.092 1.00 48.34 191 SER A O 1
ATOM 1439 N N . ASP A 1 192 ? 29.826 5.600 -40.239 1.00 50.72 192 ASP A N 1
ATOM 1440 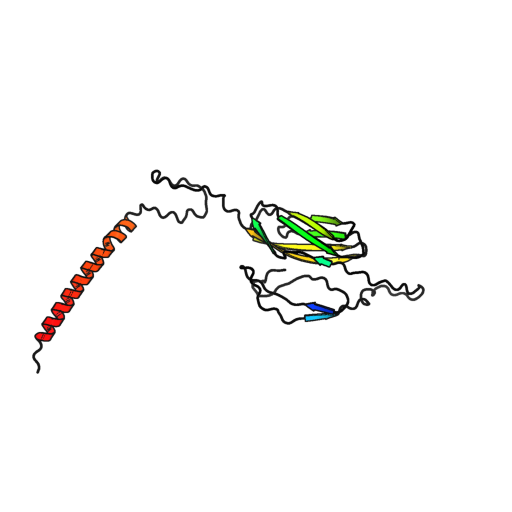C CA . ASP A 1 192 ? 31.150 5.518 -40.836 1.00 50.72 192 ASP A CA 1
ATOM 1441 C C . ASP A 1 192 ? 31.715 4.093 -40.918 1.00 50.72 192 ASP A C 1
ATOM 1443 O O . ASP A 1 192 ? 32.915 3.879 -41.082 1.00 50.72 192 ASP A O 1
ATOM 1447 N N . SER A 1 193 ? 30.853 3.074 -40.879 1.00 52.28 193 SER A N 1
ATOM 1448 C CA . SER A 1 193 ? 31.254 1.775 -41.416 1.00 52.28 193 SER A CA 1
ATOM 1449 C C . SER A 1 193 ? 31.192 1.844 -42.944 1.00 52.28 193 SER A C 1
ATOM 1451 O O . SER A 1 193 ? 30.146 1.683 -43.573 1.00 52.28 193 SER A O 1
ATOM 1453 N N . THR A 1 194 ? 32.349 2.071 -43.568 1.00 54.28 194 THR A N 1
ATOM 1454 C CA . THR A 1 194 ? 32.577 1.903 -45.018 1.00 54.28 194 THR A CA 1
ATOM 1455 C C . THR A 1 194 ? 31.932 0.622 -45.562 1.00 54.28 194 THR A C 1
ATOM 1457 O O . THR A 1 194 ? 31.443 0.603 -46.687 1.00 54.28 194 THR A O 1
ATOM 1460 N N . LEU A 1 195 ? 31.829 -0.416 -44.728 1.00 54.94 195 LEU A N 1
ATOM 1461 C CA . LEU A 1 195 ? 31.136 -1.672 -45.002 1.00 54.94 195 LEU A CA 1
ATOM 1462 C C . LEU A 1 195 ? 29.638 -1.515 -45.320 1.00 54.94 195 LEU A C 1
ATOM 1464 O O . LEU A 1 195 ? 29.172 -2.143 -46.268 1.00 54.94 195 LEU A O 1
ATOM 1468 N N . VAL A 1 196 ? 28.877 -0.673 -44.608 1.00 60.50 196 VAL A N 1
ATOM 1469 C CA . VAL A 1 196 ? 27.435 -0.488 -44.881 1.00 60.50 196 VAL A CA 1
ATOM 1470 C C . VAL A 1 196 ? 27.231 0.240 -46.210 1.00 60.50 196 VAL A C 1
ATOM 1472 O O . VAL A 1 196 ? 26.414 -0.190 -47.022 1.00 60.50 196 VAL A O 1
ATOM 1475 N N . LYS A 1 197 ? 28.055 1.258 -46.501 1.00 59.38 197 LYS A N 1
ATOM 1476 C CA . LYS A 1 197 ? 28.038 1.967 -47.796 1.00 59.38 197 LYS A CA 1
ATOM 1477 C C . LYS A 1 197 ? 28.416 1.050 -48.967 1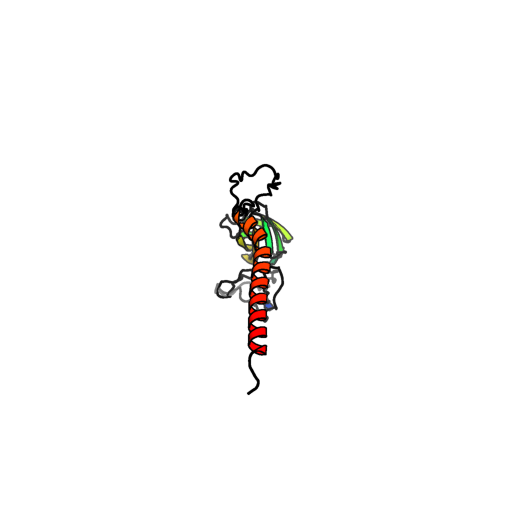.00 59.38 197 LYS A C 1
ATOM 1479 O O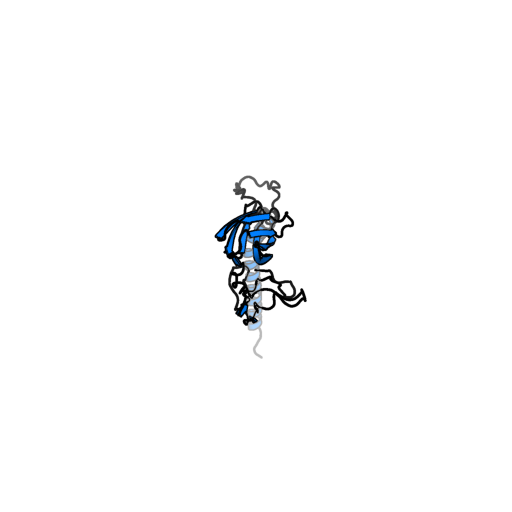 . LYS A 1 197 ? 27.789 1.120 -50.020 1.00 59.38 197 LYS A O 1
ATOM 1484 N N . ILE A 1 198 ? 29.396 0.158 -48.786 1.00 63.72 198 ILE A N 1
ATOM 1485 C CA . ILE A 1 198 ? 29.774 -0.834 -49.808 1.00 63.72 198 ILE A CA 1
ATOM 1486 C C . ILE A 1 198 ? 28.646 -1.853 -50.022 1.00 63.72 198 ILE A C 1
ATOM 1488 O O . ILE A 1 198 ? 28.376 -2.229 -51.160 1.00 63.72 198 ILE A O 1
ATOM 1492 N N . THR A 1 199 ? 27.952 -2.270 -48.961 1.00 69.06 199 THR A N 1
ATOM 1493 C CA . THR A 1 199 ? 26.860 -3.255 -49.059 1.00 69.06 199 THR A CA 1
ATOM 1494 C C . THR A 1 199 ? 25.638 -2.675 -49.785 1.00 69.06 199 THR A C 1
ATOM 1496 O O . THR A 1 199 ? 25.077 -3.325 -50.668 1.00 69.06 199 THR A O 1
ATOM 1499 N N . GLU A 1 200 ? 25.288 -1.417 -49.498 1.00 68.94 200 GLU A N 1
ATOM 1500 C CA . GLU A 1 200 ? 24.242 -0.654 -50.199 1.00 68.94 200 GLU A CA 1
ATOM 1501 C C . GLU A 1 200 ? 24.592 -0.374 -51.677 1.00 68.94 200 GLU A C 1
ATOM 1503 O O . GLU A 1 200 ? 23.708 -0.365 -52.529 1.00 68.94 200 GLU A O 1
ATOM 1508 N N . MET A 1 201 ? 25.873 -0.205 -52.027 1.00 71.50 201 MET A N 1
ATOM 1509 C CA . MET A 1 201 ? 26.299 -0.054 -53.430 1.00 71.50 201 MET A CA 1
ATOM 1510 C C . MET A 1 201 ? 26.418 -1.383 -54.193 1.00 71.50 201 MET A C 1
ATOM 1512 O O . MET A 1 201 ? 26.293 -1.393 -55.418 1.00 71.50 201 MET A O 1
ATOM 1516 N N . ALA A 1 202 ? 26.673 -2.504 -53.513 1.00 78.56 202 ALA A N 1
ATOM 1517 C CA . ALA A 1 202 ? 26.961 -3.783 -54.164 1.00 78.56 202 ALA A CA 1
ATOM 1518 C C . ALA A 1 202 ? 25.708 -4.601 -54.530 1.00 78.56 202 ALA A C 1
ATOM 1520 O O . ALA A 1 202 ? 25.754 -5.391 -55.479 1.00 78.56 202 ALA A O 1
ATOM 1521 N N . TRP A 1 203 ? 24.583 -4.422 -53.825 1.00 84.44 203 TRP A N 1
ATOM 1522 C CA . TRP A 1 203 ? 23.376 -5.230 -54.057 1.00 84.44 203 TRP A CA 1
ATOM 1523 C C . TRP A 1 203 ? 22.797 -5.124 -55.485 1.00 84.44 203 TRP A C 1
ATOM 1525 O O . TRP A 1 203 ? 22.442 -6.174 -56.032 1.00 84.44 203 TRP A O 1
ATOM 1535 N N . PRO A 1 204 ? 22.760 -3.955 -56.168 1.00 89.38 204 PRO A N 1
ATOM 1536 C CA . PRO A 1 204 ? 22.232 -3.884 -57.530 1.00 89.38 204 PRO A CA 1
ATOM 1537 C C . PRO A 1 204 ? 23.133 -4.627 -58.523 1.00 89.38 204 PRO A C 1
ATOM 1539 O O . PRO A 1 204 ? 22.647 -5.300 -59.431 1.00 89.38 204 PRO A O 1
ATOM 1542 N N . ALA A 1 205 ? 24.455 -4.558 -58.329 1.00 87.19 205 ALA A N 1
ATOM 1543 C CA . ALA A 1 205 ? 25.423 -5.233 -59.190 1.00 87.19 205 ALA A CA 1
ATOM 1544 C C . ALA A 1 205 ? 25.322 -6.764 -59.075 1.00 87.19 205 ALA A C 1
ATOM 1546 O O . ALA A 1 205 ? 25.389 -7.462 -60.088 1.00 87.19 205 ALA A O 1
ATOM 1547 N N . LEU A 1 206 ? 25.089 -7.291 -57.867 1.00 87.25 206 LEU A N 1
ATOM 1548 C CA . LEU A 1 206 ? 24.879 -8.727 -57.648 1.00 87.25 206 LEU A CA 1
ATOM 1549 C C . LEU A 1 206 ? 23.589 -9.240 -58.302 1.00 87.25 206 LEU A C 1
ATOM 1551 O O . LEU A 1 206 ? 23.588 -10.339 -58.861 1.00 87.25 206 LEU A O 1
ATOM 1555 N N . ILE A 1 207 ? 22.514 -8.447 -58.304 1.00 92.38 207 ILE A N 1
ATOM 1556 C CA . ILE A 1 207 ? 21.271 -8.796 -59.012 1.00 92.38 207 ILE A CA 1
ATOM 1557 C C . ILE A 1 207 ? 21.504 -8.863 -60.526 1.00 92.38 207 ILE A C 1
ATOM 1559 O O . ILE A 1 207 ? 21.066 -9.808 -61.181 1.00 92.38 207 ILE A O 1
ATOM 1563 N N . VAL A 1 208 ? 22.229 -7.899 -61.100 1.00 93.31 208 VAL A N 1
ATOM 1564 C CA . VAL A 1 208 ? 22.507 -7.898 -62.546 1.00 93.31 208 VAL A CA 1
ATOM 1565 C C . VAL A 1 208 ? 23.400 -9.078 -62.934 1.00 93.31 208 VAL A C 1
ATOM 1567 O O . VAL A 1 208 ? 23.106 -9.779 -63.903 1.00 93.31 208 VAL A O 1
ATOM 1570 N N . ALA A 1 209 ? 24.456 -9.346 -62.163 1.00 92.38 209 ALA A N 1
ATOM 1571 C CA . ALA A 1 209 ? 25.359 -10.463 -62.425 1.00 92.38 209 ALA A CA 1
ATOM 1572 C C . ALA A 1 209 ? 24.642 -11.822 -62.348 1.00 92.38 209 ALA A C 1
ATOM 1574 O O . ALA A 1 209 ? 24.850 -12.680 -63.205 1.00 92.38 209 ALA A O 1
ATOM 1575 N N . THR A 1 210 ? 23.757 -12.009 -61.365 1.00 92.94 210 THR A N 1
ATOM 1576 C CA . THR A 1 210 ? 22.960 -13.242 -61.237 1.00 92.94 210 THR A CA 1
ATOM 1577 C C . THR A 1 210 ? 21.936 -13.394 -62.364 1.00 92.94 210 THR A C 1
ATOM 1579 O O . THR A 1 210 ? 21.776 -14.489 -62.898 1.00 92.94 210 THR A O 1
ATOM 1582 N N . LEU A 1 211 ? 21.296 -12.312 -62.814 1.00 92.88 211 LEU A N 1
ATOM 1583 C CA . LEU A 1 211 ? 20.414 -12.357 -63.987 1.00 92.88 211 LEU A CA 1
ATOM 1584 C C . LEU A 1 211 ? 21.161 -12.732 -65.273 1.00 92.88 211 LEU A C 1
ATOM 1586 O O . LEU A 1 211 ? 20.639 -13.505 -66.083 1.00 92.88 211 LEU A O 1
ATOM 1590 N N . MET A 1 212 ? 22.383 -12.227 -65.463 1.00 93.81 212 MET A N 1
ATOM 1591 C CA . MET A 1 212 ? 23.201 -12.569 -66.630 1.00 93.81 212 MET A CA 1
ATOM 1592 C C . MET A 1 212 ? 23.587 -14.051 -66.656 1.00 93.81 212 MET A C 1
ATOM 1594 O O . MET A 1 212 ? 23.460 -14.692 -67.701 1.00 93.81 212 MET A O 1
ATOM 1598 N N . THR A 1 213 ? 24.007 -14.625 -65.525 1.00 94.06 213 THR A N 1
ATOM 1599 C CA . THR A 1 213 ? 24.388 -16.048 -65.465 1.00 94.06 213 THR A CA 1
ATOM 1600 C C . THR A 1 213 ? 23.192 -16.970 -65.687 1.00 94.06 213 THR A C 1
ATOM 1602 O O . THR A 1 213 ? 23.297 -17.940 -66.440 1.00 94.06 213 THR A O 1
ATOM 1605 N N . VAL A 1 214 ? 22.029 -16.639 -65.114 1.00 93.06 214 VAL A N 1
ATOM 1606 C CA . VAL A 1 214 ? 20.783 -17.386 -65.348 1.00 93.06 214 VAL A CA 1
ATOM 1607 C C . VAL A 1 214 ? 20.367 -17.308 -66.818 1.00 93.06 214 VAL A C 1
ATOM 1609 O O . VAL A 1 214 ? 19.994 -18.326 -67.399 1.00 93.06 214 VAL A O 1
ATOM 1612 N N . SER A 1 215 ? 20.483 -16.136 -67.450 1.00 90.25 215 SER A N 1
ATOM 1613 C CA . SER A 1 215 ? 20.144 -15.958 -68.869 1.00 90.25 215 SER A CA 1
ATOM 1614 C C . SER A 1 215 ? 21.033 -16.804 -69.784 1.00 90.25 215 SER A C 1
ATOM 1616 O O . SER A 1 215 ? 20.530 -17.459 -70.698 1.00 90.25 215 SER A O 1
ATOM 1618 N N . PHE A 1 216 ? 22.341 -16.845 -69.512 1.00 91.88 216 PHE A N 1
ATOM 1619 C CA . PHE A 1 216 ? 23.280 -17.683 -70.259 1.00 91.88 216 PHE A CA 1
ATOM 1620 C C . PHE A 1 216 ? 22.952 -19.175 -70.109 1.00 91.88 216 PHE A C 1
ATOM 1622 O O . PHE A 1 216 ? 22.846 -19.890 -71.105 1.00 91.88 216 PHE A O 1
ATOM 1629 N N . TRP A 1 217 ? 22.702 -19.629 -68.877 1.00 90.62 217 TRP A N 1
ATOM 1630 C CA . TRP A 1 217 ? 22.379 -21.030 -68.599 1.00 90.62 217 TRP A CA 1
ATOM 1631 C C . TRP A 1 217 ? 21.067 -21.483 -69.256 1.00 90.62 217 TRP A C 1
ATOM 1633 O O . TRP A 1 217 ? 20.985 -22.577 -69.819 1.00 90.62 217 TRP A O 1
ATOM 1643 N N . VAL A 1 218 ? 20.033 -20.636 -69.229 1.00 90.88 218 VAL A N 1
ATOM 1644 C CA . VAL A 1 218 ? 18.764 -20.917 -69.918 1.00 90.88 218 VAL A CA 1
ATOM 1645 C C . VAL A 1 218 ? 18.970 -20.971 -71.434 1.00 90.88 218 VAL A C 1
ATOM 1647 O O . VAL A 1 218 ? 18.453 -21.886 -72.077 1.00 90.88 218 VAL A O 1
ATOM 1650 N N . GLY A 1 219 ? 19.759 -20.053 -72.000 1.00 88.75 219 GLY A N 1
ATOM 1651 C CA . GLY A 1 219 ? 20.092 -20.045 -73.426 1.00 88.75 219 GLY A CA 1
ATOM 1652 C C . GLY A 1 219 ? 20.782 -21.334 -73.882 1.00 88.75 219 GLY A C 1
ATOM 1653 O O . GLY A 1 219 ? 20.341 -21.964 -74.846 1.00 88.75 219 GLY A O 1
ATOM 1654 N N . GLU A 1 220 ? 21.803 -21.781 -73.149 1.00 88.75 220 GLU A N 1
ATOM 1655 C CA . GLU A 1 220 ? 22.525 -23.027 -73.439 1.00 88.75 220 GLU A CA 1
ATOM 1656 C C . GLU A 1 220 ? 21.596 -24.251 -73.374 1.00 88.75 220 GLU A C 1
ATOM 1658 O O . GLU A 1 220 ? 21.573 -25.091 -74.280 1.00 88.75 220 GLU A O 1
ATOM 1663 N N . LYS A 1 221 ? 20.744 -24.325 -72.343 1.00 83.19 221 LYS A N 1
ATOM 1664 C CA . LYS A 1 221 ? 19.803 -25.438 -72.165 1.00 83.19 221 LYS A CA 1
ATOM 1665 C C . LYS A 1 221 ? 18.738 -25.500 -73.265 1.00 83.19 221 LYS A C 1
ATOM 1667 O O . LYS A 1 221 ? 18.343 -26.598 -73.665 1.00 83.19 221 LYS A O 1
ATOM 1672 N N . MET A 1 222 ? 18.260 -24.353 -73.755 1.00 82.12 222 MET A N 1
ATOM 1673 C CA . MET A 1 222 ? 17.308 -24.307 -74.872 1.00 82.12 222 MET A CA 1
ATOM 1674 C C . MET A 1 222 ? 17.963 -24.747 -76.186 1.00 82.12 222 MET A C 1
ATOM 1676 O O . MET A 1 222 ? 17.345 -25.497 -76.943 1.00 82.12 222 MET A O 1
ATOM 1680 N N . MET A 1 223 ? 19.221 -24.364 -76.426 1.00 80.62 223 MET A N 1
ATOM 1681 C CA . MET A 1 223 ? 19.969 -24.777 -77.616 1.00 80.62 223 MET A CA 1
ATOM 1682 C C . MET A 1 223 ? 20.203 -26.297 -77.643 1.00 80.62 223 MET A C 1
ATOM 1684 O O . MET A 1 223 ? 19.965 -26.945 -78.661 1.00 80.62 223 MET A O 1
ATOM 1688 N N . LEU A 1 224 ? 20.565 -26.894 -76.501 1.00 72.88 224 LEU A N 1
ATOM 1689 C CA . LEU A 1 224 ? 20.734 -28.347 -76.377 1.00 72.88 224 LEU A CA 1
ATOM 1690 C C . LEU A 1 224 ? 19.422 -29.124 -76.580 1.00 72.88 224 LEU A C 1
ATOM 1692 O O . LEU A 1 224 ? 19.440 -30.220 -77.139 1.00 72.88 224 LEU A O 1
ATOM 1696 N N . HIS A 1 225 ? 18.274 -28.565 -76.181 1.00 70.69 225 HIS A N 1
ATOM 1697 C CA . HIS A 1 225 ? 16.973 -29.200 -76.423 1.00 70.69 225 HIS A CA 1
ATOM 1698 C C . HIS A 1 225 ? 16.577 -29.216 -77.904 1.00 70.69 225 HIS A C 1
ATOM 1700 O O . HIS A 1 225 ? 15.941 -30.172 -78.343 1.00 70.69 225 HIS A O 1
ATOM 1706 N N . GLN A 1 226 ? 16.959 -28.196 -78.680 1.00 69.88 226 GLN A N 1
ATOM 1707 C CA . GLN A 1 226 ? 16.689 -28.156 -80.124 1.00 69.88 226 GLN A CA 1
ATOM 1708 C C . GLN A 1 226 ? 17.597 -29.095 -80.931 1.00 69.88 226 GLN A C 1
ATOM 1710 O O . GLN A 1 226 ? 17.232 -29.500 -82.031 1.00 69.88 226 GLN A O 1
ATOM 1715 N N . LEU A 1 227 ? 18.749 -29.479 -80.376 1.00 68.81 227 LEU A N 1
ATOM 1716 C CA . LEU A 1 227 ? 19.702 -30.394 -81.009 1.00 68.81 227 LEU A CA 1
ATOM 1717 C C . LEU A 1 227 ? 19.449 -31.873 -80.692 1.00 68.81 227 LEU A C 1
ATOM 1719 O O . LEU A 1 227 ? 20.187 -32.721 -81.188 1.00 68.81 227 LEU A O 1
ATOM 1723 N N . LYS A 1 228 ? 18.426 -32.217 -79.897 1.00 64.31 228 LYS A N 1
ATOM 1724 C CA . LYS A 1 228 ? 18.065 -33.618 -79.652 1.00 64.31 228 LYS A CA 1
ATOM 1725 C C . LYS A 1 228 ? 17.122 -34.101 -80.766 1.00 64.31 228 LYS A C 1
ATOM 1727 O O . LYS A 1 228 ? 15.947 -33.728 -80.751 1.00 64.31 228 LYS A O 1
ATOM 1732 N N . PRO A 1 229 ? 17.590 -34.905 -81.742 1.00 65.00 229 PRO A N 1
ATOM 1733 C CA . PRO A 1 229 ? 16.708 -35.453 -82.759 1.00 65.00 229 PRO A CA 1
ATOM 1734 C C . PRO A 1 229 ? 15.643 -36.322 -82.089 1.00 65.00 229 PRO A C 1
ATOM 1736 O O . PRO A 1 229 ? 15.934 -37.104 -81.182 1.00 65.00 229 PRO A O 1
ATOM 1739 N N . ARG A 1 230 ? 14.394 -36.165 -82.535 1.00 60.22 230 ARG A N 1
ATOM 1740 C CA . ARG A 1 230 ? 13.308 -37.091 -82.211 1.00 60.22 230 ARG A CA 1
ATOM 1741 C C . ARG A 1 230 ? 13.630 -38.440 -82.851 1.00 60.22 230 ARG A C 1
ATOM 1743 O O . ARG A 1 230 ? 13.401 -38.604 -84.045 1.00 60.22 230 ARG A O 1
ATOM 1750 N N . HIS A 1 231 ? 14.150 -39.363 -82.052 1.00 49.84 231 HIS A N 1
ATOM 1751 C CA . HIS A 1 231 ? 14.158 -40.797 -82.313 1.00 49.84 231 HIS A CA 1
ATOM 1752 C C . HIS A 1 231 ? 14.100 -41.559 -80.993 1.00 49.84 231 HIS A C 1
ATOM 1754 O O . HIS A 1 231 ? 14.841 -41.174 -80.060 1.00 49.84 231 HIS A O 1
#

pLDDT: mean 79.03, std 19.28, range [35.41, 98.0]